Protein AF-0000000086864554 (afdb_homodimer)

Nearest PDB structures (foldseek):
  1sbx-assembly1_A  TM=9.393E-01  e=5.091E-08  Homo sapiens
  3eq5-assembly10_J  TM=8.732E-01  e=2.927E-08  Homo sapiens
  3eq5-assembly1_A  TM=9.174E-01  e=1.448E-07  Homo sapiens
  1l8r-assembly2_B  TM=8.811E-01  e=1.247E-06  Homo sapiens
  1sbx-assembly1_A  TM=9.393E-01  e=6.093E-08  Homo sapiens

pLDDT: mean 83.67, std 22.12, range [23.47, 98.19]

InterPro domains:
  IPR003380 SKI/SNO/DAC domain [PF02437] (24-113)
  IPR009061 Putative DNA-binding domain superfamily [SSF46955] (17-113)
  IPR037000 Ski-like, DNA-binding domain superfamily [G3DSA:3.10.260.20] (19-115)
  IPR052119 Elongin BC-PRC2 Interaction & Viral Restriction [PTHR23187] (35-113)

Organism: Acrocephalus arundinaceus (NCBI:txid39621)

Sequence (238 aa):
MFLTCEGTLGIAPDSSGPANFHAGYQKIRGTHLGYVQIGGTRMFALAQVLSELLQDVPRATVSQKIKSLNIQSLRCDPAQLRTLKAIRSVPTRAVKCSLISKADLEALCTSCQSLSPRPMFLTCEGTLGIAPDSSGPANFHAGYQKIRGTHLGYVQIGGTRMFALAQVLSELLQDVPRATVSQKIKSLNIQSLRCDPAQLRTLKAIRSVPTRAVKCSLISKADLEALCTSCQSLSPRP

Structure (mmCIF, N/CA/C/O backbone):
data_AF-0000000086864554-model_v1
#
loop_
_entity.id
_entity.type
_entity.pdbx_description
1 polymer 'SKDA1 protein'
#
loop_
_atom_site.group_PDB
_atom_site.id
_atom_site.type_symbol
_atom_site.label_atom_id
_atom_site.label_alt_id
_atom_site.label_comp_id
_atom_site.label_asym_id
_atom_site.label_entity_id
_atom_site.label_seq_id
_atom_site.pdbx_PDB_ins_code
_atom_site.Cartn_x
_atom_site.Cartn_y
_atom_site.Cartn_z
_atom_site.occupancy
_atom_site.B_iso_or_equiv
_atom_site.auth_seq_id
_atom_site.auth_comp_id
_atom_site.auth_asym_id
_atom_site.auth_atom_id
_atom_site.pdbx_PDB_model_num
ATOM 1 N N . MET A 1 1 ? 10.078 17.547 19.188 1 24.02 1 MET A N 1
ATOM 2 C CA . MET A 1 1 ? 9.094 18.125 18.266 1 24.02 1 MET A CA 1
ATOM 3 C C . MET A 1 1 ? 9.461 17.828 16.812 1 24.02 1 MET A C 1
ATOM 5 O O . MET A 1 1 ? 10.539 18.203 16.359 1 24.02 1 MET A O 1
ATOM 9 N N . PHE A 1 2 ? 9.062 16.766 16.219 1 32.44 2 PHE A N 1
ATOM 10 C CA . PHE A 1 2 ? 9.516 16.078 15.016 1 32.44 2 PHE A CA 1
ATOM 11 C C . PHE A 1 2 ? 8.953 16.75 13.773 1 32.44 2 PHE A C 1
ATOM 13 O O . PHE A 1 2 ? 8.023 16.25 13.148 1 32.44 2 PHE A O 1
ATOM 20 N N . LEU A 1 3 ? 8.812 18.312 13.633 1 33.72 3 LEU A N 1
ATOM 21 C CA . LEU A 1 3 ? 8.219 18.797 12.391 1 33.72 3 LEU A CA 1
ATOM 22 C C . LEU A 1 3 ? 9.172 18.594 11.219 1 33.72 3 LEU A C 1
ATOM 24 O O . LEU A 1 3 ? 10.117 19.359 11.023 1 33.72 3 LEU A O 1
ATOM 28 N N . THR A 1 4 ? 9.734 17.516 10.891 1 29.62 4 THR A N 1
ATOM 29 C CA . THR A 1 4 ? 10.633 17.281 9.773 1 29.62 4 THR A CA 1
ATOM 30 C C . THR A 1 4 ? 9.938 17.547 8.445 1 29.62 4 THR A C 1
ATOM 32 O O . THR A 1 4 ? 8.758 17.25 8.281 1 29.62 4 THR A O 1
ATOM 35 N N . CYS A 1 5 ? 10.461 18.641 7.156 1 34.25 5 CYS A N 1
ATOM 36 C CA . CYS A 1 5 ? 10.852 19.609 6.141 1 34.25 5 CYS A CA 1
ATOM 37 C C . CYS A 1 5 ? 10.43 19.141 4.754 1 34.25 5 CYS A C 1
ATOM 39 O O . CYS A 1 5 ? 10.031 18 4.57 1 34.25 5 CYS A O 1
ATOM 41 N N . GLU A 1 6 ? 11.469 19.312 3.566 1 32.72 6 GLU A N 1
ATOM 42 C CA . GLU A 1 6 ? 11.594 20 2.289 1 32.72 6 GLU A CA 1
ATOM 43 C C . GLU A 1 6 ? 10.945 19.203 1.163 1 32.72 6 GLU A C 1
ATOM 45 O O . GLU A 1 6 ? 10.945 19.641 0.008 1 32.72 6 GLU A O 1
ATOM 50 N N . GLY A 1 7 ? 11.008 17.859 1.111 1 33.88 7 GLY A N 1
ATOM 51 C CA . GLY A 1 7 ? 11.055 17.453 -0.284 1 33.88 7 GLY A CA 1
ATOM 52 C C . GLY A 1 7 ? 9.703 17.531 -0.976 1 33.88 7 GLY A C 1
ATOM 53 O O . GLY A 1 7 ? 8.664 17.359 -0.341 1 33.88 7 GLY A O 1
ATOM 54 N N . THR A 1 8 ? 9.602 18.422 -1.997 1 34.91 8 THR A N 1
ATOM 55 C CA . THR A 1 8 ? 8.531 18.609 -2.98 1 34.91 8 THR A CA 1
ATOM 56 C C . THR A 1 8 ? 7.914 17.266 -3.352 1 34.91 8 THR A C 1
ATOM 58 O O . THR A 1 8 ? 8.617 16.344 -3.785 1 34.91 8 THR A O 1
ATOM 61 N N . LEU A 1 9 ? 7.02 16.844 -2.648 1 39.84 9 LEU A N 1
ATOM 62 C CA . LEU A 1 9 ? 6.285 15.656 -3.068 1 39.84 9 LEU A CA 1
ATOM 63 C C . LEU A 1 9 ? 5.809 15.789 -4.512 1 39.84 9 LEU A C 1
ATOM 65 O O . LEU A 1 9 ? 5 16.672 -4.82 1 39.84 9 LEU A O 1
ATOM 69 N N . GLY A 1 10 ? 6.77 15.547 -5.527 1 34.31 10 GLY A N 1
ATOM 70 C CA . GLY A 1 10 ? 6.441 15.586 -6.941 1 34.31 10 GLY A CA 1
ATOM 71 C C . GLY A 1 10 ? 5.043 15.086 -7.246 1 34.31 10 GLY A C 1
ATOM 72 O O . GLY A 1 10 ? 4.402 14.469 -6.391 1 34.31 10 GLY A O 1
ATOM 73 N N . ILE A 1 11 ? 4.75 15.195 -8.578 1 33.28 11 ILE A N 1
ATOM 74 C CA . ILE A 1 11 ? 3.604 15.07 -9.477 1 33.28 11 ILE A CA 1
ATOM 75 C C . ILE A 1 11 ? 2.895 13.742 -9.219 1 33.28 11 ILE A C 1
ATOM 77 O O . ILE A 1 11 ? 3.543 12.703 -9.062 1 33.28 11 ILE A O 1
ATOM 81 N N . ALA A 1 12 ? 1.652 13.828 -8.859 1 37.53 12 ALA A N 1
ATOM 82 C CA . ALA A 1 12 ? 0.572 12.859 -8.703 1 37.53 12 ALA A CA 1
ATOM 83 C C . ALA A 1 12 ? 0.666 11.758 -9.758 1 37.53 12 ALA A C 1
ATOM 85 O O . ALA A 1 12 ? 0.905 12.031 -10.93 1 37.53 12 ALA A O 1
ATOM 86 N N . PRO A 1 13 ? 0.922 10.531 -9.375 1 34.72 13 PRO A N 1
ATOM 87 C CA . PRO A 1 13 ? 0.997 9.445 -10.359 1 34.72 13 PRO A CA 1
ATOM 88 C C . PRO A 1 13 ? -0.169 9.461 -11.344 1 34.72 13 PRO A C 1
ATOM 90 O O . PRO A 1 13 ? -1.229 10.016 -11.039 1 34.72 13 PRO A O 1
ATOM 93 N N . ASP A 1 14 ? -0.061 8.953 -12.469 1 34.06 14 ASP A N 1
ATOM 94 C CA . ASP A 1 14 ? -0.775 8.797 -13.727 1 34.06 14 ASP A CA 1
ATOM 95 C C . ASP A 1 14 ? -2.182 8.25 -13.5 1 34.06 14 ASP A C 1
ATOM 97 O O . ASP A 1 14 ? -2.561 7.949 -12.367 1 34.06 14 ASP A O 1
ATOM 101 N N . SER A 1 15 ? -2.68 7.281 -14.195 1 40.69 15 SER A N 1
ATOM 102 C CA . SER A 1 15 ? -3.965 6.984 -14.82 1 40.69 15 SER A CA 1
ATOM 103 C C . SER A 1 15 ? -5.016 6.633 -13.773 1 40.69 15 SER A C 1
ATOM 105 O O . SER A 1 15 ? -6.18 7.027 -13.898 1 40.69 15 SER A O 1
ATOM 107 N N . SER A 1 16 ? -5.16 5.578 -13.078 1 47.84 16 SER A N 1
ATOM 108 C CA . SER A 1 16 ? -6.34 5.441 -12.227 1 47.84 16 SER A CA 1
ATOM 109 C C . SER A 1 16 ? -6.176 6.223 -10.93 1 47.84 16 SER A C 1
ATOM 111 O O . SER A 1 16 ? -5.23 5.988 -10.172 1 47.84 16 SER A O 1
ATOM 113 N N . GLY A 1 17 ? -6 7.352 -11.07 1 55.09 17 GLY A N 1
ATOM 114 C CA . GLY A 1 17 ? -5.797 8.445 -10.133 1 55.09 17 GLY A CA 1
ATOM 115 C C . GLY A 1 17 ? -5.609 7.98 -8.703 1 55.09 17 GLY A C 1
ATOM 116 O O . GLY A 1 17 ? -5.961 6.848 -8.359 1 55.09 17 GLY A O 1
ATOM 117 N N . PRO A 1 18 ? -4.746 8.594 -7.949 1 63.47 18 PRO A N 1
ATOM 118 C CA . PRO A 1 18 ? -4.418 8.312 -6.551 1 63.47 18 PRO A CA 1
ATOM 119 C C . PRO A 1 18 ? -5.645 7.949 -5.719 1 63.47 18 PRO A C 1
ATOM 121 O O . PRO A 1 18 ? -5.539 7.184 -4.758 1 63.47 18 PRO A O 1
ATOM 124 N N . ALA A 1 19 ? -6.762 8.266 -6.285 1 65.81 19 ALA A N 1
ATOM 125 C CA . ALA A 1 19 ? -7.965 8.18 -5.461 1 65.81 19 ALA A CA 1
ATOM 126 C C . ALA A 1 19 ? -8.383 6.727 -5.25 1 65.81 19 ALA A C 1
ATOM 128 O O . ALA A 1 19 ? -9.016 6.395 -4.242 1 65.81 19 ALA A O 1
ATOM 129 N N . ASN A 1 20 ? -8.008 5.965 -6.125 1 72.19 20 ASN A N 1
ATOM 130 C CA . ASN A 1 20 ? -8.539 4.609 -6.031 1 72.19 20 ASN A CA 1
ATOM 131 C C . ASN A 1 20 ? -7.441 3.6 -5.707 1 72.19 20 ASN A C 1
ATOM 133 O O . ASN A 1 20 ? -7.676 2.391 -5.742 1 72.19 20 ASN A O 1
ATOM 137 N N . PHE A 1 21 ? -6.457 4.094 -5.312 1 81.94 21 PHE A N 1
ATOM 138 C CA . PHE A 1 21 ? -5.363 3.164 -5.043 1 81.94 21 PHE A CA 1
ATOM 139 C C . PHE A 1 21 ? -5.484 2.582 -3.639 1 81.94 21 PHE A C 1
ATOM 141 O O . PHE A 1 21 ? -5.648 3.32 -2.666 1 81.94 21 PHE A O 1
ATOM 148 N N . HIS A 1 22 ? -5.484 1.259 -3.598 1 91.62 22 HIS A N 1
ATOM 149 C CA . HIS A 1 22 ? -5.48 0.499 -2.354 1 91.62 22 HIS A CA 1
ATOM 150 C C . HIS A 1 22 ? -4.543 -0.701 -2.441 1 91.62 22 HIS A C 1
ATOM 152 O O . HIS A 1 22 ? -4.449 -1.345 -3.488 1 91.62 22 HIS A O 1
ATOM 158 N N . ALA A 1 23 ? -3.82 -0.91 -1.355 1 94.31 23 ALA A N 1
ATOM 159 C CA . ALA A 1 23 ? -2.934 -2.066 -1.258 1 94.31 23 ALA A CA 1
ATOM 160 C C . ALA A 1 23 ? -2.969 -2.668 0.145 1 94.31 23 ALA A C 1
ATOM 162 O O . ALA A 1 23 ? -3.352 -1.995 1.105 1 94.31 23 ALA A O 1
ATOM 163 N N . GLY A 1 24 ? -2.637 -3.943 0.214 1 93 24 GLY A N 1
ATOM 164 C CA . GLY A 1 24 ? -2.631 -4.637 1.493 1 93 24 GLY A CA 1
ATOM 165 C C . GLY A 1 24 ? -2.338 -6.117 1.367 1 93 24 GLY A C 1
ATOM 166 O O . GLY A 1 24 ? -1.617 -6.539 0.46 1 93 24 GLY A O 1
ATOM 167 N N . TYR A 1 25 ? -2.768 -6.852 2.424 1 93.81 25 TYR A N 1
ATOM 168 C CA . TYR A 1 25 ? -2.637 -8.305 2.434 1 93.81 25 TYR A CA 1
ATOM 169 C C . TYR A 1 25 ? -4.004 -8.977 2.504 1 93.81 25 TYR A C 1
ATOM 171 O O . TYR A 1 25 ? -4.953 -8.406 3.053 1 93.81 25 TYR A O 1
ATOM 179 N N . GLN A 1 26 ? -3.994 -10.039 1.858 1 94 26 GLN A N 1
ATOM 180 C CA . GLN A 1 26 ? -5.148 -10.922 1.983 1 94 26 GLN A CA 1
ATOM 181 C C . GLN A 1 26 ? -4.715 -12.359 2.246 1 94 26 GLN A C 1
ATOM 183 O O . GLN A 1 26 ? -3.787 -12.859 1.606 1 94 26 GLN A O 1
ATOM 188 N N . LYS A 1 27 ? -5.359 -12.945 3.225 1 94.06 27 LYS A N 1
ATOM 189 C CA . LYS A 1 27 ? -5.062 -14.352 3.506 1 94.06 27 LYS A CA 1
ATOM 190 C C . LYS A 1 27 ? -5.723 -15.266 2.482 1 94.06 27 LYS A C 1
ATOM 192 O O . LYS A 1 27 ? -6.945 -15.273 2.342 1 94.06 27 LYS A O 1
ATOM 197 N N . ILE A 1 28 ? -4.918 -15.969 1.75 1 95 28 ILE A N 1
ATOM 198 C CA . ILE A 1 28 ? -5.375 -16.938 0.768 1 95 28 ILE A CA 1
ATOM 199 C C . ILE A 1 28 ? -4.723 -18.297 1.046 1 95 28 ILE A C 1
ATOM 201 O O . ILE A 1 28 ? -3.496 -18.422 1.049 1 95 28 ILE A O 1
ATOM 205 N N . ARG A 1 29 ? -5.543 -19.297 1.384 1 94 29 ARG A N 1
ATOM 206 C CA . ARG A 1 29 ? -5.047 -20.641 1.675 1 94 29 ARG A CA 1
ATOM 207 C C . ARG A 1 29 ? -4.016 -20.609 2.799 1 94 29 ARG A C 1
ATOM 209 O O . ARG A 1 29 ? -2.943 -21.203 2.682 1 94 29 ARG A O 1
ATOM 216 N N . GLY A 1 30 ? -4.34 -19.797 3.697 1 92.38 30 GLY A N 1
ATOM 217 C CA . GLY A 1 30 ? -3.543 -19.75 4.91 1 92.38 30 GLY A CA 1
ATOM 218 C C . GLY A 1 30 ? -2.303 -18.875 4.777 1 92.38 30 GLY A C 1
ATOM 219 O O . GLY A 1 30 ? -1.547 -18.719 5.734 1 92.38 30 GLY A O 1
ATOM 220 N N . THR A 1 31 ? -2.078 -18.281 3.602 1 94.12 31 THR A N 1
ATOM 221 C CA . THR A 1 31 ? -0.897 -17.469 3.338 1 94.12 31 THR A CA 1
ATOM 222 C C . THR A 1 31 ? -1.286 -16 3.111 1 94.12 31 THR A C 1
ATOM 224 O O . THR A 1 31 ? -2.258 -15.719 2.408 1 94.12 31 THR A O 1
ATOM 227 N N . HIS A 1 32 ? -0.557 -15.078 3.75 1 93.94 32 HIS A N 1
ATOM 228 C CA . HIS A 1 32 ? -0.768 -13.664 3.482 1 93.94 32 HIS A CA 1
ATOM 229 C C . HIS A 1 32 ? -0.089 -13.242 2.186 1 93.94 32 HIS A C 1
ATOM 231 O O . HIS A 1 32 ? 1.142 -13.234 2.096 1 93.94 32 HIS A O 1
ATOM 237 N N . LEU A 1 33 ? -0.931 -12.883 1.274 1 96.69 33 LEU A N 1
ATOM 238 C CA . LEU A 1 33 ? -0.434 -12.406 -0.012 1 96.69 33 LEU A CA 1
ATOM 239 C C . LEU A 1 33 ? -0.682 -10.906 -0.168 1 96.69 33 LEU A C 1
ATOM 241 O O . LEU A 1 33 ? -1.75 -10.406 0.196 1 96.69 33 LEU A O 1
ATOM 245 N N . GLY A 1 34 ? 0.333 -10.25 -0.623 1 95.88 34 GLY A N 1
ATOM 246 C CA . GLY A 1 34 ? 0.14 -8.844 -0.939 1 95.88 34 GLY A CA 1
ATOM 247 C C . GLY A 1 34 ? -0.675 -8.617 -2.199 1 95.88 34 GLY A C 1
ATOM 248 O O . GLY A 1 34 ? -0.6 -9.414 -3.141 1 95.88 34 GLY A O 1
ATOM 249 N N . TYR A 1 35 ? -1.458 -7.5 -2.15 1 96.31 35 TYR A N 1
ATOM 250 C CA . TYR A 1 35 ? -2.25 -7.172 -3.332 1 96.31 35 TYR A CA 1
ATOM 251 C C . TYR A 1 35 ? -2.227 -5.672 -3.605 1 96.31 35 TYR A C 1
ATOM 253 O O . TYR A 1 35 ? -1.904 -4.879 -2.721 1 96.31 35 TYR A O 1
ATOM 261 N N . VAL A 1 36 ? -2.488 -5.34 -4.844 1 95.19 36 VAL A N 1
ATOM 262 C CA . VAL A 1 36 ? -2.879 -3.992 -5.242 1 95.19 36 VAL A CA 1
ATOM 263 C C . VAL A 1 36 ? -4.258 -4.023 -5.895 1 95.19 36 VAL A C 1
ATOM 265 O O . VAL A 1 36 ? -4.598 -4.977 -6.602 1 95.19 36 VAL A O 1
ATOM 268 N N . GLN A 1 37 ? -4.969 -2.973 -5.582 1 93.94 37 GLN A N 1
ATOM 269 C CA . GLN A 1 37 ? -6.289 -2.889 -6.195 1 93.94 37 GLN A CA 1
ATOM 270 C C . GLN A 1 37 ? -6.238 -2.111 -7.508 1 93.94 37 GLN A C 1
ATOM 272 O O . GLN A 1 37 ? -5.723 -0.992 -7.551 1 93.94 37 GLN A O 1
ATOM 277 N N . ILE A 1 38 ? -6.742 -2.707 -8.539 1 90.56 38 ILE A N 1
ATOM 278 C CA . ILE A 1 38 ? -6.816 -2.094 -9.859 1 90.56 38 ILE A CA 1
ATOM 279 C C . ILE A 1 38 ? -8.258 -2.119 -10.359 1 90.56 38 ILE A C 1
ATOM 281 O O . ILE A 1 38 ? -8.82 -3.191 -10.594 1 90.56 38 ILE A O 1
ATOM 285 N N . GLY A 1 39 ? -8.797 -0.984 -10.5 1 87.88 39 GLY A N 1
ATOM 286 C CA . GLY A 1 39 ? -10.18 -0.942 -10.961 1 87.88 39 GLY A CA 1
ATOM 287 C C . GLY A 1 39 ? -11.133 -1.689 -10.047 1 87.88 39 GLY A C 1
ATOM 288 O O . GLY A 1 39 ? -12 -2.426 -10.523 1 87.88 39 GLY A O 1
ATOM 289 N N . GLY A 1 40 ? -10.836 -1.656 -8.727 1 88.62 40 GLY A N 1
ATOM 290 C CA . GLY A 1 40 ? -11.711 -2.295 -7.766 1 88.62 40 GLY A CA 1
ATOM 291 C C . GLY A 1 40 ? -11.406 -3.768 -7.559 1 88.62 40 GLY A C 1
ATOM 292 O O . GLY A 1 40 ? -12.039 -4.43 -6.734 1 88.62 40 GLY A O 1
ATOM 293 N N . THR A 1 41 ? -10.508 -4.266 -8.352 1 93.31 41 THR A N 1
ATOM 294 C CA . THR A 1 41 ? -10.125 -5.672 -8.234 1 93.31 41 THR A CA 1
ATOM 295 C C . THR A 1 41 ? -8.766 -5.812 -7.551 1 93.31 41 THR A C 1
ATOM 297 O O . THR A 1 41 ? -7.816 -5.113 -7.902 1 93.31 41 THR A O 1
ATOM 300 N N . ARG A 1 42 ? -8.758 -6.719 -6.551 1 95.31 42 ARG A N 1
ATOM 301 C CA . ARG A 1 42 ? -7.48 -7.031 -5.914 1 95.31 42 ARG A CA 1
ATOM 302 C C . ARG A 1 42 ? -6.648 -7.961 -6.789 1 95.31 42 ARG A C 1
ATOM 304 O O . ARG A 1 42 ? -7.117 -9.031 -7.191 1 95.31 42 ARG A O 1
ATOM 311 N N . MET A 1 43 ? -5.469 -7.508 -7.102 1 97.5 43 MET A N 1
ATOM 312 C CA . MET A 1 43 ? -4.539 -8.258 -7.938 1 97.5 43 MET A CA 1
ATOM 313 C C . MET A 1 43 ? -3.312 -8.688 -7.137 1 97.5 43 MET A C 1
ATOM 315 O O . MET A 1 43 ? -2.805 -7.918 -6.316 1 97.5 43 MET A O 1
ATOM 319 N N . PHE A 1 44 ? -2.824 -9.922 -7.383 1 97.81 44 PHE A N 1
ATOM 320 C CA . PHE A 1 44 ? -1.768 -10.547 -6.598 1 97.81 44 PHE A CA 1
ATOM 321 C C . PHE A 1 44 ? -0.539 -10.812 -7.457 1 97.81 44 PHE A C 1
ATOM 323 O O . PHE A 1 44 ? -0.662 -11.195 -8.625 1 97.81 44 PHE A O 1
ATOM 330 N N . ALA A 1 45 ? 0.562 -10.672 -6.84 1 98 45 ALA A N 1
ATOM 331 C CA . ALA A 1 45 ? 1.811 -10.906 -7.559 1 98 45 ALA A CA 1
ATOM 332 C C . ALA A 1 45 ? 2.029 -12.398 -7.809 1 98 45 ALA A C 1
ATOM 334 O O . ALA A 1 45 ? 2.113 -13.188 -6.863 1 98 45 ALA A O 1
ATOM 335 N N . LEU A 1 46 ? 2.238 -12.664 -9.031 1 97.19 46 LEU A N 1
ATOM 336 C CA . LEU A 1 46 ? 2.469 -14.055 -9.391 1 97.19 46 LEU A CA 1
ATOM 337 C C . LEU A 1 46 ? 3.729 -14.594 -8.719 1 97.19 46 LEU A C 1
ATOM 339 O O . LEU A 1 46 ? 3.77 -15.75 -8.297 1 97.19 46 LEU A O 1
ATOM 343 N N . ALA A 1 47 ? 4.707 -13.805 -8.625 1 96.25 47 ALA A N 1
ATOM 344 C CA . ALA A 1 47 ? 5.965 -14.211 -8.008 1 96.25 47 ALA A CA 1
ATOM 345 C C . ALA A 1 47 ? 5.734 -14.727 -6.59 1 96.25 47 ALA A C 1
ATOM 347 O O . ALA A 1 47 ? 6.297 -15.75 -6.195 1 96.25 47 ALA A O 1
ATOM 348 N N . GLN A 1 48 ? 4.957 -14.023 -5.84 1 97.19 48 GLN A N 1
ATOM 349 C CA . GLN A 1 48 ? 4.676 -14.453 -4.477 1 97.19 48 GLN A CA 1
ATOM 350 C C . GLN A 1 48 ? 3.857 -15.742 -4.461 1 97.19 48 GLN A C 1
ATOM 352 O O . GLN A 1 48 ? 4.098 -16.625 -3.641 1 97.19 48 GLN A O 1
ATOM 357 N N . VAL A 1 49 ? 2.957 -15.836 -5.352 1 97.25 49 VAL A N 1
ATOM 358 C CA . VAL A 1 49 ? 2.125 -17.031 -5.457 1 97.25 49 VAL A CA 1
ATOM 359 C C . VAL A 1 49 ? 3.004 -18.25 -5.711 1 97.25 49 VAL A C 1
ATOM 361 O O . VAL A 1 49 ? 2.846 -19.281 -5.055 1 97.25 49 VAL A O 1
ATOM 364 N N . LEU A 1 50 ? 3.875 -18.141 -6.566 1 95.62 50 LEU A N 1
ATOM 365 C CA . LEU A 1 50 ? 4.766 -19.234 -6.926 1 95.62 50 LEU A CA 1
ATOM 366 C C . LEU A 1 50 ? 5.629 -19.641 -5.738 1 95.62 50 LEU A C 1
ATOM 368 O O . LEU A 1 50 ? 5.754 -20.828 -5.438 1 95.62 50 LEU A O 1
ATOM 372 N N . SER A 1 51 ? 6.074 -18.688 -5.016 1 95.5 51 SER A N 1
ATOM 373 C CA . SER A 1 51 ? 7.043 -18.969 -3.961 1 95.5 51 SER A CA 1
ATOM 374 C C . SER A 1 51 ? 6.352 -19.422 -2.682 1 95.5 51 SER A C 1
ATOM 376 O O . SER A 1 51 ? 6.93 -20.188 -1.897 1 95.5 51 SER A O 1
ATOM 378 N N . GLU A 1 52 ? 5.102 -19.016 -2.51 1 95.31 52 GLU A N 1
ATOM 379 C CA . GLU A 1 52 ? 4.5 -19.281 -1.208 1 95.31 52 GLU A CA 1
ATOM 380 C C . GLU A 1 52 ? 3.422 -20.359 -1.306 1 95.31 52 GLU A C 1
ATOM 382 O O . GLU A 1 52 ? 3.18 -21.094 -0.343 1 95.31 52 GLU A O 1
ATOM 387 N N . LEU A 1 53 ? 2.838 -20.469 -2.514 1 96.31 53 LEU A N 1
ATOM 388 C CA . LEU A 1 53 ? 1.724 -21.406 -2.602 1 96.31 53 LEU A CA 1
ATOM 389 C C . LEU A 1 53 ? 2.07 -22.578 -3.518 1 96.31 53 LEU A C 1
ATOM 391 O O . LEU A 1 53 ? 1.52 -23.672 -3.367 1 96.31 53 LEU A O 1
ATOM 395 N N . LEU A 1 54 ? 3.02 -22.344 -4.41 1 96.06 54 LEU A N 1
ATOM 396 C CA . LEU A 1 54 ? 3.305 -23.359 -5.414 1 96.06 54 LEU A CA 1
ATOM 397 C C . LEU A 1 54 ? 4.793 -23.703 -5.438 1 96.06 54 LEU A C 1
ATOM 399 O O . LEU A 1 54 ? 5.359 -23.953 -6.504 1 96.06 54 LEU A O 1
ATOM 403 N N . GLN A 1 55 ? 5.371 -23.656 -4.277 1 93.56 55 GLN A N 1
ATOM 404 C CA . GLN A 1 55 ? 6.82 -23.812 -4.172 1 93.56 55 GLN A CA 1
ATOM 405 C C . GLN A 1 55 ? 7.25 -25.219 -4.547 1 93.56 55 GLN A C 1
ATOM 407 O O . GLN A 1 55 ? 8.367 -25.438 -5.012 1 93.56 55 GLN A O 1
ATOM 412 N N . ASP A 1 56 ? 6.359 -26.109 -4.469 1 93.19 56 ASP A N 1
ATOM 413 C CA . ASP A 1 56 ? 6.699 -27.5 -4.727 1 93.19 56 ASP A CA 1
ATOM 414 C C . ASP A 1 56 ? 6.266 -27.922 -6.129 1 93.19 56 ASP A C 1
ATOM 416 O O . ASP A 1 56 ? 6.352 -29.109 -6.484 1 93.19 56 ASP A O 1
ATOM 420 N N . VAL A 1 57 ? 5.758 -27.062 -6.875 1 94.44 57 VAL A N 1
ATOM 421 C CA . VAL A 1 57 ? 5.324 -27.344 -8.242 1 94.44 57 VAL A CA 1
ATOM 422 C C . VAL A 1 57 ? 6.348 -26.797 -9.234 1 94.44 57 VAL A C 1
ATOM 424 O O . VAL A 1 57 ? 6.715 -25.625 -9.164 1 94.44 57 VAL A O 1
ATOM 427 N N . PRO A 1 58 ? 6.84 -27.641 -10.102 1 94.19 58 PRO A N 1
ATOM 428 C CA . PRO A 1 58 ? 7.777 -27.156 -11.109 1 94.19 58 PRO A CA 1
ATOM 429 C C . PRO A 1 58 ? 7.207 -26 -11.93 1 94.19 58 PRO A C 1
ATOM 431 O O . PRO A 1 58 ? 6.027 -26.016 -12.281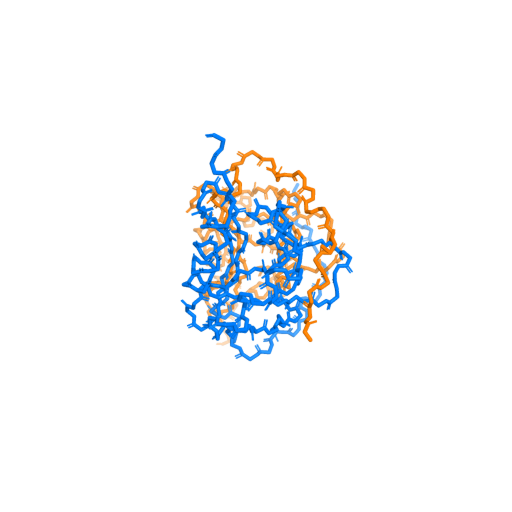 1 94.19 58 PRO A O 1
ATOM 434 N N . ARG A 1 59 ? 7.996 -25.062 -12.266 1 93.56 59 ARG A N 1
ATOM 435 C CA . ARG A 1 59 ? 7.586 -23.844 -12.984 1 93.56 59 ARG A CA 1
ATOM 436 C C . ARG A 1 59 ? 6.965 -24.203 -14.328 1 93.56 59 ARG A C 1
ATOM 438 O O . ARG A 1 59 ? 6.016 -23.547 -14.773 1 93.56 59 ARG A O 1
ATOM 445 N N . ALA A 1 60 ? 7.559 -25.203 -14.922 1 94.5 60 ALA A N 1
ATOM 446 C CA . ALA A 1 60 ? 7.027 -25.625 -16.219 1 94.5 60 ALA A CA 1
ATOM 447 C C . ALA A 1 60 ? 5.582 -26.094 -16.078 1 94.5 60 ALA A C 1
ATOM 449 O O . ALA A 1 60 ? 4.754 -25.828 -16.953 1 94.5 60 ALA A O 1
ATOM 450 N N . THR A 1 61 ? 5.363 -26.797 -15.039 1 94.81 61 THR A N 1
ATOM 451 C CA . THR A 1 61 ? 4.008 -27.266 -14.781 1 94.81 61 THR A CA 1
ATOM 452 C C . THR A 1 61 ? 3.068 -26.094 -14.523 1 94.81 61 THR A C 1
ATOM 454 O O . THR A 1 61 ? 1.945 -26.062 -15.039 1 94.81 61 THR A O 1
ATOM 457 N N . VAL A 1 62 ? 3.506 -25.109 -13.828 1 96.56 62 VAL A N 1
ATOM 458 C CA . VAL A 1 62 ? 2.707 -23.922 -13.539 1 96.56 62 VAL A CA 1
ATOM 459 C C . VAL A 1 62 ? 2.391 -23.172 -14.844 1 96.56 62 VAL A C 1
ATOM 461 O O . VAL A 1 62 ? 1.252 -22.766 -15.062 1 96.56 62 VAL A O 1
ATOM 464 N N . SER A 1 63 ? 3.371 -23.047 -15.68 1 95.56 63 SER A N 1
ATOM 465 C CA . SER A 1 63 ? 3.193 -22.359 -16.953 1 95.56 63 SER A CA 1
ATOM 466 C C . SER A 1 63 ? 2.15 -23.047 -17.812 1 95.56 63 SER A C 1
ATOM 468 O O . SER A 1 63 ? 1.331 -22.391 -18.453 1 95.56 63 SER A O 1
ATOM 470 N N . GLN A 1 64 ? 2.227 -24.312 -17.797 1 96.25 64 GLN A N 1
ATOM 471 C CA . GLN A 1 64 ? 1.259 -25.094 -18.578 1 96.25 64 GLN A CA 1
ATOM 472 C C . GLN A 1 64 ? -0.157 -24.891 -18.031 1 96.25 64 GLN A C 1
ATOM 474 O O . GLN A 1 64 ? -1.107 -24.766 -18.812 1 96.25 64 GLN A O 1
ATOM 479 N N . LYS A 1 65 ? -0.262 -24.875 -16.75 1 97 65 LYS A N 1
ATOM 480 C CA . LYS A 1 65 ? -1.573 -24.688 -16.141 1 97 65 LYS A CA 1
ATOM 481 C C . LYS A 1 65 ? -2.119 -23.297 -16.406 1 97 65 LYS A C 1
ATOM 483 O O . LYS A 1 65 ? -3.318 -23.125 -16.641 1 97 65 LYS A O 1
ATOM 488 N N . ILE A 1 66 ? -1.312 -22.266 -16.422 1 97.25 66 ILE A N 1
ATOM 489 C CA . ILE A 1 66 ? -1.719 -20.906 -16.719 1 97.25 66 ILE A CA 1
ATOM 490 C C . ILE A 1 66 ? -2.303 -20.828 -18.125 1 97.25 66 ILE A C 1
ATOM 492 O O . ILE A 1 66 ? -3.363 -20.234 -18.328 1 97.25 66 ILE A O 1
ATOM 496 N N . LYS A 1 67 ? -1.646 -21.562 -19.031 1 97.12 67 LYS A N 1
ATOM 497 C CA . LYS A 1 67 ? -2.111 -21.594 -20.406 1 97.12 67 LYS A CA 1
ATOM 498 C C . LYS A 1 67 ? -3.436 -22.344 -20.531 1 97.12 67 LYS A C 1
ATOM 500 O O . LYS A 1 67 ? -4.375 -21.844 -21.156 1 97.12 67 LYS A O 1
ATOM 505 N N . SER A 1 68 ? -3.484 -23.422 -19.906 1 96.94 68 SER A N 1
ATOM 506 C CA . SER A 1 68 ? -4.664 -24.266 -20.031 1 96.94 68 SER A CA 1
ATOM 507 C C . SER A 1 68 ? -5.887 -23.609 -19.391 1 96.94 68 SER A C 1
ATOM 509 O O . SER A 1 68 ? -7.012 -23.812 -19.859 1 96.94 68 SER A O 1
ATOM 511 N N . LEU A 1 69 ? -5.734 -22.828 -18.391 1 97.56 69 LEU A N 1
ATOM 512 C CA . LEU A 1 69 ? -6.816 -22.172 -17.672 1 97.56 69 LEU A CA 1
ATOM 513 C C . LEU A 1 69 ? -7.125 -20.812 -18.297 1 97.56 69 LEU A C 1
ATOM 515 O O . LEU A 1 69 ? -8.062 -20.125 -17.859 1 97.56 69 LEU A O 1
ATOM 519 N N . ASN A 1 70 ? -6.367 -20.438 -19.25 1 97.75 70 ASN A N 1
ATOM 520 C CA . ASN A 1 70 ? -6.523 -19.141 -19.906 1 97.75 70 ASN A CA 1
ATOM 521 C C . ASN A 1 70 ? -6.445 -18 -18.906 1 97.75 70 ASN A C 1
ATOM 523 O O . ASN A 1 70 ? -7.301 -17.109 -18.891 1 97.75 70 ASN A O 1
ATOM 527 N N . ILE A 1 71 ? -5.496 -18.109 -18.031 1 97.94 71 ILE A N 1
ATOM 528 C CA . ILE A 1 71 ? -5.277 -17.062 -17.031 1 97.94 71 ILE A CA 1
ATOM 529 C C . ILE A 1 71 ? -4.582 -15.867 -17.672 1 97.94 71 ILE A C 1
ATOM 531 O O . ILE A 1 71 ? -3.516 -16.016 -18.281 1 97.94 71 ILE A O 1
ATOM 535 N N . GLN A 1 72 ? -5.258 -14.766 -17.516 1 95.25 72 GLN A N 1
ATOM 536 C CA . GLN A 1 72 ? -4.688 -13.516 -18.016 1 95.25 72 GLN A CA 1
ATOM 537 C C . GLN A 1 72 ? -3.953 -12.766 -16.906 1 95.25 72 GLN A C 1
ATOM 539 O O . GLN A 1 72 ? -4.484 -12.602 -15.805 1 95.25 72 GLN A O 1
ATOM 544 N N . SER A 1 73 ? -2.738 -12.398 -17.172 1 96 73 SER A N 1
ATOM 545 C CA . SER A 1 73 ? -1.983 -11.602 -16.203 1 96 73 SER A CA 1
ATOM 546 C C . SER A 1 73 ? -1.859 -10.148 -16.672 1 96 73 SER A C 1
ATOM 548 O O . SER A 1 73 ? -1.998 -9.859 -17.859 1 96 73 SER A O 1
ATOM 550 N N . LEU A 1 74 ? -1.68 -9.242 -15.703 1 96.25 74 LEU A N 1
ATOM 551 C CA . LEU A 1 74 ? -1.406 -7.836 -15.969 1 96.25 74 LEU A CA 1
ATOM 552 C C . LEU A 1 74 ? -0.019 -7.449 -15.469 1 96.25 74 LEU A C 1
ATOM 554 O O . LEU A 1 74 ? 0.487 -8.039 -14.508 1 96.25 74 LEU A O 1
ATOM 558 N N . ARG A 1 75 ? 0.449 -6.504 -16.156 1 96.38 75 ARG A N 1
ATOM 559 C CA . ARG A 1 75 ? 1.732 -5.98 -15.695 1 96.38 75 ARG A CA 1
ATOM 560 C C . ARG A 1 75 ? 1.536 -4.863 -14.68 1 96.38 75 ARG A C 1
ATOM 562 O O . ARG A 1 75 ? 0.66 -4.012 -14.836 1 96.38 75 ARG A O 1
ATOM 569 N N . CYS A 1 76 ? 2.389 -4.898 -13.68 1 94.81 76 CYS A N 1
ATOM 570 C CA . CYS A 1 76 ? 2.379 -3.818 -12.695 1 94.81 76 CYS A CA 1
ATOM 571 C C . CYS A 1 76 ? 2.803 -2.5 -13.336 1 94.81 76 CYS A C 1
ATOM 573 O O . CYS A 1 76 ? 3.74 -2.467 -14.141 1 94.81 76 CYS A O 1
ATOM 575 N N . ASP A 1 77 ? 2.086 -1.462 -12.922 1 91.31 77 ASP A N 1
ATOM 576 C CA . ASP A 1 77 ? 2.711 -0.164 -13.156 1 91.31 77 ASP A CA 1
ATOM 577 C C . ASP A 1 77 ? 3.777 0.129 -12.102 1 91.31 77 ASP A C 1
ATOM 579 O O . ASP A 1 77 ? 3.938 -0.629 -11.148 1 91.31 77 ASP A O 1
ATOM 583 N N . PRO A 1 78 ? 4.602 1.154 -12.328 1 90.88 78 PRO A N 1
ATOM 584 C CA . PRO A 1 78 ? 5.73 1.424 -11.438 1 90.88 78 PRO A CA 1
ATOM 585 C C . PRO A 1 78 ? 5.301 1.626 -9.984 1 90.88 78 PRO A C 1
ATOM 587 O O . PRO A 1 78 ? 5.961 1.138 -9.07 1 90.88 78 PRO A O 1
ATOM 590 N N . ALA A 1 79 ? 4.199 2.346 -9.742 1 88.06 79 ALA A N 1
ATOM 591 C CA . ALA A 1 79 ? 3.729 2.584 -8.383 1 88.06 79 ALA A CA 1
ATOM 592 C C . ALA A 1 79 ? 3.262 1.285 -7.727 1 88.06 79 ALA A C 1
ATOM 594 O O . ALA A 1 79 ? 3.514 1.054 -6.543 1 88.06 79 ALA A O 1
ATOM 595 N N . GLN A 1 80 ? 2.607 0.544 -8.539 1 93.06 80 GLN A N 1
ATOM 596 C CA . GLN A 1 80 ? 2.158 -0.756 -8.055 1 93.06 80 GLN A CA 1
ATOM 597 C C . GLN A 1 80 ? 3.342 -1.644 -7.684 1 93.06 80 GLN A C 1
ATOM 599 O O . GLN A 1 80 ? 3.35 -2.258 -6.613 1 93.06 80 GLN A O 1
ATOM 604 N N . LEU A 1 81 ? 4.34 -1.66 -8.523 1 96 81 LEU A N 1
ATOM 605 C CA . LEU A 1 81 ? 5.539 -2.455 -8.289 1 96 81 LEU A CA 1
ATOM 606 C C . LEU A 1 81 ? 6.266 -1.983 -7.031 1 96 81 LEU A C 1
ATOM 608 O O . LEU A 1 81 ? 6.637 -2.795 -6.184 1 96 81 LEU A O 1
ATOM 612 N N . ARG A 1 82 ? 6.43 -0.75 -6.879 1 94.19 82 ARG A N 1
ATOM 613 C CA . ARG A 1 82 ? 7.098 -0.195 -5.707 1 94.19 82 ARG A CA 1
ATOM 614 C C . ARG A 1 82 ? 6.344 -0.549 -4.43 1 94.19 82 ARG A C 1
ATOM 616 O O . ARG A 1 82 ? 6.961 -0.864 -3.408 1 94.19 82 ARG A O 1
ATOM 623 N N . THR A 1 83 ? 5.031 -0.506 -4.547 1 94.19 83 THR A N 1
ATOM 624 C CA . THR A 1 83 ? 4.203 -0.788 -3.379 1 94.19 83 THR A CA 1
ATOM 625 C C . THR A 1 83 ? 4.328 -2.252 -2.967 1 94.19 83 THR A C 1
ATOM 627 O O . THR A 1 83 ? 4.496 -2.557 -1.783 1 94.19 83 THR A O 1
ATOM 630 N N . LEU A 1 84 ? 4.301 -3.076 -3.885 1 95.75 84 LEU A N 1
ATOM 631 C CA . LEU A 1 84 ? 4.398 -4.5 -3.578 1 95.75 84 LEU A CA 1
ATOM 632 C C . LEU A 1 84 ? 5.785 -4.848 -3.041 1 95.75 84 LEU A C 1
ATOM 634 O O . LEU A 1 84 ? 5.922 -5.723 -2.186 1 95.75 84 LEU A O 1
ATOM 638 N N . LYS A 1 85 ? 6.809 -4.199 -3.539 1 94.81 85 LYS A N 1
ATOM 639 C CA . LYS A 1 85 ? 8.141 -4.348 -2.965 1 94.81 85 LYS A CA 1
ATOM 640 C C . LYS A 1 85 ? 8.18 -3.854 -1.521 1 94.81 85 LYS A C 1
ATOM 642 O O . LYS A 1 85 ? 8.766 -4.504 -0.652 1 94.81 85 LYS A O 1
ATOM 647 N N . ALA A 1 86 ? 7.508 -2.771 -1.295 1 93.31 86 ALA A N 1
ATOM 648 C CA . ALA A 1 86 ? 7.504 -2.148 0.026 1 93.31 86 ALA A CA 1
ATOM 649 C C . ALA A 1 86 ? 6.887 -3.076 1.068 1 93.31 86 ALA A C 1
ATOM 651 O O . ALA A 1 86 ? 7.336 -3.113 2.217 1 93.31 86 ALA A O 1
ATOM 652 N N . ILE A 1 87 ? 5.93 -3.803 0.62 1 91.75 87 ILE A N 1
ATOM 653 C CA . ILE A 1 87 ? 5.262 -4.668 1.584 1 91.75 87 ILE A CA 1
ATOM 654 C C . ILE A 1 87 ? 5.82 -6.086 1.48 1 91.75 87 ILE A C 1
ATOM 656 O O . ILE A 1 87 ? 5.242 -7.027 2.025 1 91.75 87 ILE A O 1
ATOM 660 N N . ARG A 1 88 ? 6.828 -6.324 0.677 1 92.75 88 ARG A N 1
ATOM 661 C CA . ARG A 1 88 ? 7.652 -7.527 0.625 1 92.75 88 ARG A CA 1
ATOM 662 C C . ARG A 1 88 ? 6.895 -8.688 -0.016 1 92.75 88 ARG A C 1
ATOM 664 O O . ARG A 1 88 ? 7.105 -9.844 0.34 1 92.75 88 ARG A O 1
ATOM 671 N N . SER A 1 89 ? 6.023 -8.266 -0.863 1 94.81 89 SER A N 1
ATOM 672 C CA . SER A 1 89 ? 5.332 -9.289 -1.637 1 94.81 89 SER A CA 1
ATOM 673 C C . SER A 1 89 ? 6.09 -9.617 -2.92 1 94.81 89 SER A C 1
ATOM 675 O O . SER A 1 89 ? 5.852 -10.656 -3.539 1 94.81 89 SER A O 1
ATOM 677 N N . VAL A 1 90 ? 6.844 -8.656 -3.246 1 95.81 90 VAL A N 1
ATOM 678 C CA . VAL A 1 90 ? 7.742 -8.781 -4.387 1 95.81 90 VAL A CA 1
ATOM 679 C C . VAL A 1 90 ? 9.164 -8.422 -3.967 1 95.81 90 VAL A C 1
ATOM 681 O O . VAL A 1 90 ? 9.375 -7.477 -3.209 1 95.81 90 VAL A O 1
ATOM 684 N N . PRO A 1 91 ? 10.203 -9.234 -4.371 1 93.88 91 PRO A N 1
ATOM 685 C CA . PRO A 1 91 ? 11.578 -8.891 -4 1 93.88 91 PRO A CA 1
ATOM 686 C C . PRO A 1 91 ? 11.984 -7.492 -4.469 1 93.88 91 PRO A C 1
ATOM 688 O O . PRO A 1 91 ? 11.578 -7.059 -5.547 1 93.88 91 PRO A O 1
ATOM 691 N N . THR A 1 92 ? 12.883 -6.859 -3.674 1 91.56 92 THR A N 1
ATOM 692 C CA . THR A 1 92 ? 13.297 -5.484 -3.934 1 91.56 92 THR A CA 1
ATOM 693 C C . THR A 1 92 ? 14.047 -5.387 -5.258 1 91.56 92 THR A C 1
ATOM 695 O O . THR A 1 92 ? 14.031 -4.344 -5.91 1 91.56 92 THR A O 1
ATOM 698 N N . ARG A 1 93 ? 14.523 -6.461 -5.695 1 94.12 93 ARG A N 1
ATOM 699 C CA . ARG A 1 93 ? 15.336 -6.457 -6.902 1 94.12 93 ARG A CA 1
ATOM 700 C C . ARG A 1 93 ? 14.484 -6.664 -8.148 1 94.12 93 ARG A C 1
ATOM 702 O O . ARG A 1 93 ? 14.953 -6.48 -9.273 1 94.12 93 ARG A O 1
ATOM 709 N N . ALA A 1 94 ? 13.281 -6.965 -7.996 1 94.81 94 ALA A N 1
ATOM 710 C CA . ALA A 1 94 ? 12.414 -7.254 -9.133 1 94.81 94 ALA A CA 1
ATOM 711 C C . ALA A 1 94 ? 12.18 -6.004 -9.977 1 94.81 94 ALA A C 1
ATOM 713 O O . ALA A 1 94 ? 11.961 -4.918 -9.438 1 94.81 94 ALA A O 1
ATOM 714 N N . VAL A 1 95 ? 12.195 -6.172 -11.336 1 94.62 95 VAL A N 1
ATOM 715 C CA . VAL A 1 95 ? 12.016 -5.035 -12.234 1 94.62 95 VAL A CA 1
ATOM 716 C C . VAL A 1 95 ? 10.68 -5.148 -12.953 1 94.62 95 VAL A C 1
ATOM 718 O O . VAL A 1 95 ? 10.203 -4.18 -13.555 1 94.62 95 VAL A O 1
ATOM 721 N N . LYS A 1 96 ? 10.164 -6.234 -12.953 1 95 96 LYS A N 1
ATOM 722 C CA . LYS A 1 96 ? 8.844 -6.484 -13.531 1 95 96 LYS A CA 1
ATOM 723 C C . LYS A 1 96 ? 8.016 -7.391 -12.625 1 95 96 LYS A C 1
ATOM 725 O O . LYS A 1 96 ? 8.562 -8.133 -11.805 1 95 96 LYS A O 1
ATOM 730 N N . CYS A 1 97 ? 6.719 -7.355 -12.742 1 95.75 97 CYS A N 1
ATOM 731 C CA . CYS A 1 97 ? 5.812 -8.156 -11.93 1 95.75 97 CYS A CA 1
ATOM 732 C C . CYS A 1 97 ? 4.5 -8.406 -12.664 1 95.75 97 CYS A C 1
ATOM 734 O O . CYS A 1 97 ? 3.885 -7.477 -13.18 1 95.75 97 CYS A O 1
ATOM 736 N N . SER A 1 98 ? 4.148 -9.625 -12.734 1 97.38 98 SER A N 1
ATOM 737 C CA . SER A 1 98 ? 2.852 -10.008 -13.281 1 97.38 98 SER A CA 1
ATOM 738 C C . SER A 1 98 ? 1.824 -10.211 -12.172 1 97.38 98 SER A C 1
ATOM 740 O O . SER A 1 98 ? 2.135 -10.789 -11.125 1 97.38 98 SER A O 1
ATOM 742 N N . LEU A 1 99 ? 0.646 -9.719 -12.492 1 98 99 LEU A N 1
ATOM 743 C CA . LEU A 1 99 ? -0.442 -9.781 -11.523 1 98 99 LEU A CA 1
ATOM 744 C C . LEU A 1 99 ? -1.556 -10.703 -12.016 1 98 99 LEU A C 1
ATOM 746 O O . LEU A 1 99 ? -1.87 -10.719 -13.211 1 98 99 LEU A O 1
ATOM 750 N N . ILE A 1 100 ? -2.139 -11.359 -11.078 1 98.19 100 ILE A N 1
ATOM 751 C CA . ILE A 1 100 ? -3.297 -12.18 -11.406 1 98.19 100 ILE A CA 1
ATOM 752 C C . ILE A 1 100 ? -4.41 -11.938 -10.391 1 98.19 100 ILE A C 1
ATOM 754 O O . ILE A 1 100 ? -4.145 -11.516 -9.258 1 98.19 100 ILE A O 1
ATOM 758 N N . SER A 1 101 ? -5.66 -12.172 -10.828 1 97.88 101 SER A N 1
ATOM 759 C CA . SER A 1 101 ? -6.816 -11.977 -9.961 1 97.88 101 SER A CA 1
ATOM 760 C C . SER A 1 101 ? -6.926 -13.094 -8.93 1 97.88 101 SER A C 1
ATOM 762 O O . SER A 1 101 ? -6.301 -14.148 -9.07 1 97.88 101 SER A O 1
ATOM 764 N N . LYS A 1 102 ? -7.73 -12.836 -7.961 1 97.69 102 LYS A N 1
ATOM 765 C CA . LYS A 1 102 ? -7.969 -13.852 -6.934 1 97.69 102 LYS A CA 1
ATOM 766 C C . LYS A 1 102 ? -8.57 -15.109 -7.535 1 97.69 102 LYS A C 1
ATOM 768 O O . LYS A 1 102 ? -8.18 -16.219 -7.18 1 97.69 102 LYS A O 1
ATOM 773 N N . ALA A 1 103 ? -9.523 -14.859 -8.422 1 97.75 103 ALA A N 1
ATOM 774 C CA . ALA A 1 103 ? -10.18 -16 -9.055 1 97.75 103 ALA A CA 1
ATOM 775 C C . ALA A 1 103 ? -9.18 -16.844 -9.836 1 97.75 103 ALA A C 1
ATOM 777 O O . ALA A 1 103 ? -9.188 -18.078 -9.742 1 97.75 103 ALA A O 1
ATOM 778 N N . ASP A 1 104 ? -8.344 -16.234 -10.531 1 97.81 104 ASP A N 1
ATOM 779 C CA . ASP A 1 104 ? -7.332 -16.938 -11.32 1 97.81 104 ASP A CA 1
ATOM 780 C C . ASP A 1 104 ? -6.32 -17.641 -10.414 1 97.81 104 ASP A C 1
ATOM 782 O O . ASP A 1 104 ? -5.926 -18.766 -10.688 1 97.81 104 ASP A O 1
ATOM 786 N N . LEU A 1 105 ? -5.918 -17.047 -9.359 1 97.94 105 LEU A N 1
ATOM 787 C CA . LEU A 1 105 ? -4.996 -17.609 -8.375 1 97.94 105 LEU A CA 1
ATOM 788 C C . LEU A 1 105 ? -5.559 -18.891 -7.762 1 97.94 105 LEU A C 1
ATOM 790 O O . LEU A 1 105 ? -4.863 -19.906 -7.691 1 97.94 105 LEU A O 1
ATOM 794 N N . GLU A 1 106 ? -6.793 -18.844 -7.449 1 97.5 106 GLU A N 1
ATOM 795 C CA . GLU A 1 106 ? -7.449 -20 -6.852 1 97.5 106 GLU A CA 1
ATOM 796 C C . GLU A 1 106 ? -7.574 -21.141 -7.852 1 97.5 106 GLU A C 1
ATOM 798 O O . GLU A 1 106 ? -7.336 -22.297 -7.512 1 97.5 106 GLU A O 1
ATOM 803 N N . ALA A 1 107 ? -7.91 -20.797 -9.031 1 97.62 107 ALA A N 1
ATOM 804 C CA . ALA A 1 107 ? -7.996 -21.812 -10.078 1 97.62 107 ALA A CA 1
ATOM 805 C C . ALA A 1 107 ? -6.641 -22.453 -10.336 1 97.62 107 ALA A C 1
ATOM 807 O O . ALA A 1 107 ? -6.547 -23.672 -10.484 1 97.62 107 ALA A O 1
ATOM 808 N N . LEU A 1 108 ? -5.648 -21.688 -10.297 1 97.25 108 LEU A N 1
ATOM 809 C CA . LEU A 1 108 ? -4.289 -22.172 -10.516 1 97.25 108 LEU A CA 1
ATOM 810 C C . LEU A 1 108 ? -3.863 -23.125 -9.406 1 97.25 108 LEU A C 1
ATOM 812 O O . LEU A 1 108 ? -3.369 -24.219 -9.688 1 97.25 108 LEU A O 1
ATOM 816 N N . CYS A 1 109 ? -4.129 -22.719 -8.242 1 96.88 109 CYS A N 1
ATOM 817 C CA . CYS A 1 109 ? -3.758 -23.547 -7.098 1 96.88 109 CYS A CA 1
ATOM 818 C C . CYS A 1 109 ? -4.523 -24.859 -7.102 1 96.88 109 CYS A C 1
ATOM 820 O O . CYS A 1 109 ? -3.947 -25.922 -6.855 1 96.88 109 CYS A O 1
ATOM 822 N N . THR A 1 110 ? -5.75 -24.734 -7.387 1 96.19 110 THR A N 1
ATOM 823 C CA . THR A 1 110 ? -6.586 -25.938 -7.422 1 96.19 110 THR A CA 1
ATOM 824 C C . THR A 1 110 ? -6.113 -26.891 -8.508 1 96.19 110 THR A C 1
ATOM 826 O O . THR A 1 110 ? -6.027 -28.109 -8.273 1 96.19 110 THR A O 1
ATOM 829 N N . SER A 1 111 ? -5.773 -26.359 -9.57 1 95.69 111 SER A N 1
ATOM 830 C CA . SER A 1 111 ? -5.312 -27.172 -10.695 1 95.69 111 SER A CA 1
ATOM 831 C C . SER A 1 111 ? -3.967 -27.828 -10.391 1 95.69 111 SER A C 1
ATOM 833 O O . SER A 1 111 ? -3.691 -28.938 -10.844 1 95.69 111 SER A O 1
ATOM 835 N N . CYS A 1 112 ? -3.121 -27.219 -9.586 1 94.19 112 CYS A N 1
ATOM 836 C CA . CYS A 1 112 ? -1.793 -27.734 -9.258 1 94.19 112 CYS A CA 1
ATOM 837 C C . CYS A 1 112 ? -1.858 -28.719 -8.102 1 94.19 112 CYS A C 1
ATOM 839 O O . CYS A 1 112 ? -0.994 -29.594 -7.977 1 94.19 112 CYS A O 1
ATOM 841 N N . GLN A 1 113 ? -2.652 -28.547 -7.125 1 84.44 113 GLN A N 1
ATOM 842 C CA . GLN A 1 113 ? -2.82 -29.5 -6.023 1 84.44 113 GLN A CA 1
ATOM 843 C C . GLN A 1 113 ? -3.346 -30.844 -6.527 1 84.44 113 GLN A C 1
ATOM 845 O O . GLN A 1 113 ? -3.02 -31.891 -5.969 1 84.44 113 GLN A O 1
ATOM 850 N N . SER A 1 114 ? -4.125 -30.75 -7.387 1 66.31 114 SER A N 1
ATOM 851 C CA . SER A 1 114 ? -4.605 -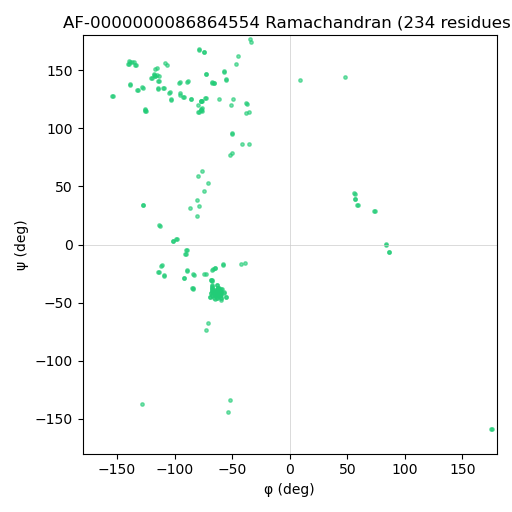32.031 -7.902 1 66.31 114 SER A CA 1
ATOM 852 C C . SER A 1 114 ? -3.453 -32.875 -8.414 1 66.31 114 SER A C 1
ATOM 854 O O . SER A 1 114 ? -3.564 -34.094 -8.477 1 66.31 114 SER A O 1
ATOM 856 N N . LEU A 1 115 ? -2.326 -32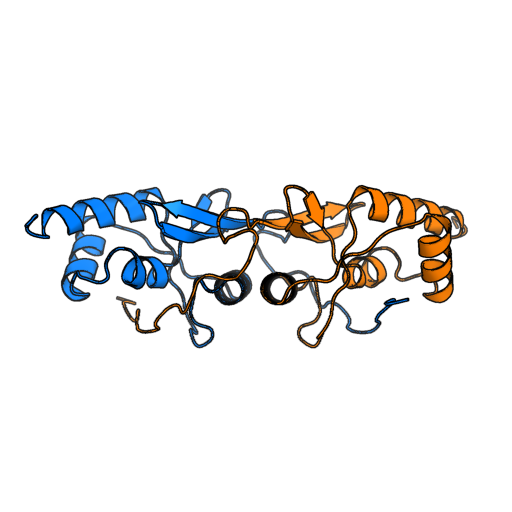.312 -8.664 1 56.31 115 LEU A N 1
ATOM 857 C CA . LEU A 1 115 ? -1.18 -33.062 -9.148 1 56.31 115 LEU A CA 1
ATOM 858 C C . LEU A 1 115 ? -0.318 -33.531 -7.98 1 56.31 115 LEU A C 1
ATOM 860 O O . LEU A 1 115 ? 0.544 -34.406 -8.148 1 56.31 115 LEU A O 1
ATOM 864 N N . SER A 1 116 ? -0.269 -32.812 -6.82 1 55.53 116 SER A N 1
ATOM 865 C CA . SER A 1 116 ? 0.628 -33.25 -5.75 1 55.53 116 SER A CA 1
ATOM 866 C C . SER A 1 116 ? 0.071 -34.438 -5 1 55.53 116 SER A C 1
ATOM 868 O O . SER A 1 116 ? -1.081 -34.438 -4.562 1 55.53 116 SER A O 1
ATOM 870 N N . PRO A 1 117 ? 0.728 -35.656 -5.027 1 50.06 117 PRO A N 1
ATOM 871 C CA . PRO A 1 117 ? 0.341 -36.875 -4.285 1 50.06 117 PRO A CA 1
ATOM 872 C C . PRO A 1 117 ? 0.105 -36.594 -2.803 1 50.06 117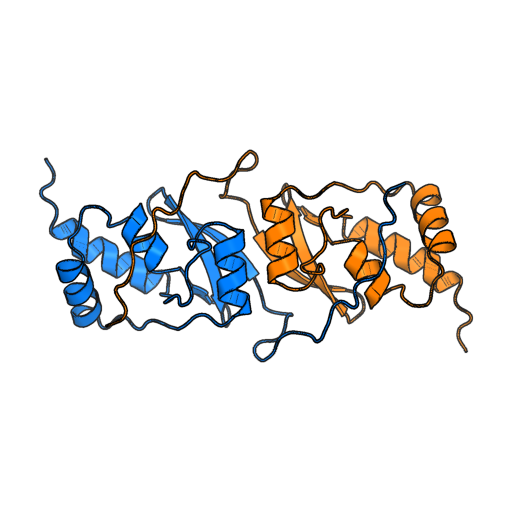 PRO A C 1
ATOM 874 O O . PRO A 1 117 ? 0.836 -35.812 -2.191 1 50.06 117 PRO A O 1
ATOM 877 N N . ARG A 1 118 ? -1.111 -36.344 -2.271 1 45.5 118 ARG A N 1
ATOM 878 C CA . ARG A 1 118 ? -1.255 -36.469 -0.825 1 45.5 118 ARG A CA 1
ATOM 879 C C . ARG A 1 118 ? -0.433 -37.656 -0.295 1 45.5 118 ARG A C 1
ATOM 881 O O . ARG A 1 118 ? -0.524 -38.75 -0.812 1 45.5 118 ARG A O 1
ATOM 888 N N . PRO A 1 119 ? 0.551 -37.219 0.709 1 41.69 119 PRO A N 1
ATOM 889 C CA . PRO A 1 119 ? 1.101 -38.469 1.275 1 41.69 119 PRO A CA 1
ATOM 890 C C . PRO A 1 119 ? 0.023 -39.375 1.859 1 41.69 119 PRO A C 1
ATOM 892 O O . PRO A 1 119 ? -1.039 -38.906 2.268 1 41.69 119 PRO A O 1
ATOM 895 N N . MET B 1 1 ? 6.543 -15.75 -22.047 1 23.47 1 MET B N 1
ATOM 896 C CA . MET B 1 1 ? 5.996 -16.422 -20.875 1 23.47 1 MET B CA 1
ATOM 897 C C . MET B 1 1 ? 6.762 -16.031 -19.609 1 23.47 1 MET B C 1
ATOM 899 O O . MET B 1 1 ? 7.988 -16.156 -19.562 1 23.47 1 MET B O 1
ATOM 903 N N . PHE B 1 2 ? 6.465 -15.047 -18.906 1 35.59 2 PHE B N 1
ATOM 904 C CA . PHE B 1 2 ? 7.238 -14.234 -17.969 1 35.59 2 PHE B CA 1
ATOM 905 C C . PHE B 1 2 ? 7.465 -14.984 -16.672 1 35.59 2 PHE B C 1
ATOM 907 O O . PHE B 1 2 ? 6.805 -14.711 -15.664 1 35.59 2 PHE B O 1
ATOM 914 N N . LEU B 1 3 ? 7.953 -16.562 -16.562 1 36.5 3 LEU B N 1
ATOM 915 C CA . LEU B 1 3 ? 7.93 -17.125 -15.219 1 36.5 3 LEU B CA 1
ATOM 916 C C . LEU B 1 3 ? 9.148 -16.672 -14.414 1 36.5 3 LEU B C 1
ATOM 918 O O . LEU B 1 3 ? 9.773 -17.469 -13.719 1 36.5 3 LEU B O 1
ATOM 922 N N . THR B 1 4 ? 9.727 -15.719 -14.422 1 34.22 4 THR B N 1
ATOM 923 C CA . THR B 1 4 ? 10.992 -15.422 -13.758 1 34.22 4 THR B CA 1
ATOM 924 C C . THR B 1 4 ? 10.781 -15.188 -12.266 1 34.22 4 THR B C 1
ATOM 926 O O . THR B 1 4 ? 10.32 -14.125 -11.859 1 34.22 4 THR B O 1
ATOM 929 N N . CYS B 1 5 ? 10.227 -16.453 -11.422 1 39.59 5 CYS B N 1
ATOM 930 C CA . CYS B 1 5 ? 9.867 -16.188 -10.031 1 39.59 5 CYS B CA 1
ATOM 931 C C . CYS B 1 5 ? 11.078 -16.312 -9.117 1 39.59 5 CYS B C 1
ATOM 933 O O . CYS B 1 5 ? 11.375 -17.406 -8.633 1 39.59 5 CYS B O 1
ATOM 935 N N . GLU B 1 6 ? 12.297 -16.062 -9.391 1 33.41 6 GLU B N 1
ATOM 936 C CA . GLU B 1 6 ? 13.289 -16.609 -8.469 1 33.41 6 GLU B CA 1
ATOM 937 C C . GLU B 1 6 ? 13.078 -16.078 -7.051 1 33.41 6 GLU B C 1
ATOM 939 O O . GLU B 1 6 ? 13.633 -16.609 -6.09 1 33.41 6 GLU B O 1
ATOM 944 N N . GLY B 1 7 ? 12.898 -14.828 -6.758 1 34.81 7 GLY B N 1
ATOM 945 C CA . GLY B 1 7 ? 13.5 -14.32 -5.535 1 34.81 7 GLY B CA 1
ATOM 946 C C . GLY B 1 7 ? 12.711 -14.672 -4.289 1 34.81 7 GLY B C 1
ATOM 947 O O . GLY B 1 7 ? 11.492 -14.82 -4.344 1 34.81 7 GLY B O 1
ATOM 948 N N . THR B 1 8 ? 13.336 -15.43 -3.287 1 34.75 8 THR B N 1
ATOM 949 C CA . THR B 1 8 ? 12.906 -15.789 -1.942 1 34.75 8 THR B CA 1
ATOM 950 C C . THR B 1 8 ? 12.234 -14.602 -1.25 1 34.75 8 THR B C 1
ATOM 952 O O . THR B 1 8 ? 12.836 -13.531 -1.126 1 34.75 8 THR B O 1
ATOM 955 N N . LEU B 1 9 ? 11.016 -14.406 -1.424 1 39.47 9 LEU B N 1
ATOM 956 C CA . LEU B 1 9 ? 10.273 -13.398 -0.672 1 39.47 9 LEU B CA 1
ATOM 957 C C . LEU B 1 9 ? 10.5 -13.562 0.827 1 39.47 9 LEU B C 1
ATOM 959 O O . LEU B 1 9 ? 10.133 -14.594 1.405 1 39.47 9 LEU B O 1
ATOM 963 N N . GLY B 1 10 ? 11.711 -13.102 1.355 1 34.25 10 GLY B N 1
ATOM 964 C CA . GLY B 1 10 ? 12.039 -13.148 2.771 1 34.25 10 GLY B CA 1
ATOM 965 C C . GLY B 1 10 ? 10.828 -12.953 3.668 1 34.25 10 GLY B C 1
ATOM 966 O O . GLY B 1 10 ? 9.773 -12.523 3.207 1 34.25 10 GLY B O 1
ATOM 967 N N . ILE B 1 11 ? 11.141 -13.125 5.055 1 32.41 11 ILE B N 1
ATOM 968 C CA . ILE B 1 11 ? 10.492 -13.219 6.359 1 32.41 11 ILE B CA 1
ATOM 969 C C . ILE B 1 11 ? 9.5 -12.078 6.527 1 32.41 11 ILE B C 1
ATOM 971 O O . ILE B 1 11 ? 9.766 -10.945 6.121 1 32.41 11 ILE B O 1
ATOM 975 N N . ALA B 1 12 ? 8.242 -12.438 6.828 1 36.47 12 ALA B N 1
ATOM 976 C CA . ALA B 1 12 ? 6.992 -11.781 7.203 1 36.47 12 ALA B CA 1
ATOM 977 C C . ALA B 1 12 ? 7.25 -10.602 8.141 1 36.47 12 ALA B C 1
ATOM 979 O O . ALA B 1 12 ? 8.039 -10.711 9.086 1 36.47 12 ALA B O 1
ATOM 980 N N . PRO B 1 13 ? 6.992 -9.398 7.684 1 34.25 13 PRO B N 1
ATOM 981 C CA . PRO B 1 13 ? 7.18 -8.258 8.578 1 34.25 13 PRO B CA 1
ATOM 982 C C . PRO B 1 13 ? 6.605 -8.492 9.969 1 34.25 13 PRO B C 1
ATOM 984 O O . PRO B 1 13 ? 5.742 -9.359 10.148 1 34.25 13 PRO B O 1
ATOM 987 N N . ASP B 1 14 ? 6.965 -7.793 10.906 1 34.25 14 ASP B N 1
ATOM 988 C CA . ASP B 1 14 ? 6.844 -7.652 12.359 1 34.25 14 ASP B CA 1
ATOM 989 C C . ASP B 1 14 ? 5.379 -7.617 12.789 1 34.25 14 ASP B C 1
ATOM 991 O O . ASP B 1 14 ? 4.48 -7.594 11.945 1 34.25 14 ASP B O 1
ATOM 995 N N . SER B 1 15 ? 4.926 -6.867 13.781 1 40.09 15 SER B N 1
ATOM 996 C CA . SER B 1 15 ? 3.982 -6.961 14.891 1 40.09 15 SER B CA 1
ATOM 997 C C . SER B 1 15 ? 2.541 -6.965 14.398 1 40.09 15 SER B C 1
ATOM 999 O O . SER B 1 15 ? 1.694 -7.68 14.938 1 40.09 15 SER B O 1
ATOM 1001 N N . SER B 1 16 ? 1.891 -6.074 13.852 1 46.59 16 SER B N 1
ATOM 1002 C CA . SER B 1 16 ? 0.45 -6.258 13.703 1 46.59 16 SER B CA 1
ATOM 1003 C C . SER B 1 16 ? 0.125 -7.148 12.508 1 46.59 16 SER B C 1
ATOM 1005 O O . SER B 1 16 ? -1.044 -7.434 12.242 1 46.59 16 SER B O 1
ATOM 1007 N N . GLY B 1 17 ? 0.99 -7.863 12.211 1 55.09 17 GLY B N 1
ATOM 1008 C CA . GLY B 1 17 ? 1.037 -8.93 11.219 1 55.09 17 GLY B CA 1
ATOM 1009 C C . GLY B 1 17 ? 0.491 -8.508 9.867 1 55.09 17 GLY B C 1
ATOM 1010 O O . GLY B 1 17 ? -0.207 -7.5 9.758 1 55.09 17 GLY B O 1
ATOM 1011 N N . PRO B 1 18 ? 1.022 -8.953 8.789 1 63.12 18 PRO B N 1
ATOM 1012 C CA . PRO B 1 18 ? 0.676 -8.672 7.395 1 63.12 18 PRO B CA 1
ATOM 1013 C C . PRO B 1 18 ? -0.832 -8.656 7.152 1 63.12 18 PRO B C 1
ATOM 1015 O O . PRO B 1 18 ? -1.312 -7.941 6.27 1 63.12 18 PRO B O 1
ATOM 1018 N N . ALA B 1 19 ? -1.509 -9.219 8.094 1 65.44 19 ALA B N 1
ATOM 1019 C CA . ALA B 1 19 ? -2.922 -9.469 7.832 1 65.44 19 ALA B CA 1
ATOM 1020 C C . ALA B 1 19 ? -3.73 -8.18 7.863 1 65.44 19 ALA B C 1
ATOM 1022 O O . ALA B 1 19 ? -4.77 -8.07 7.211 1 65.44 19 ALA B O 1
ATOM 1023 N N . ASN B 1 20 ? -3.232 -7.309 8.547 1 71.69 20 ASN B N 1
ATOM 1024 C CA . ASN B 1 20 ? -4.074 -6.129 8.727 1 71.69 20 ASN B CA 1
ATOM 1025 C C . ASN B 1 20 ? -3.477 -4.902 8.047 1 71.69 20 ASN B C 1
ATOM 1027 O O . ASN B 1 20 ? -3.955 -3.785 8.242 1 71.69 20 ASN B O 1
ATOM 1031 N N . PHE B 1 21 ? -2.639 -5.172 7.258 1 81.94 21 PHE B N 1
ATOM 1032 C CA . PHE B 1 21 ? -2.002 -4.02 6.625 1 81.94 21 PHE B CA 1
ATOM 1033 C C . PHE B 1 21 ? -2.803 -3.559 5.414 1 81.94 21 PHE B C 1
ATOM 1035 O O . PHE B 1 21 ? -3.152 -4.367 4.551 1 81.94 21 PHE B O 1
ATOM 1042 N N . HIS B 1 22 ? -3.141 -2.281 5.449 1 91.62 22 HIS B N 1
ATOM 1043 C CA . HIS B 1 22 ? -3.814 -1.606 4.348 1 91.62 22 HIS B CA 1
ATOM 1044 C C . HIS B 1 22 ? -3.236 -0.215 4.117 1 91.62 22 HIS B C 1
ATOM 1046 O O . HIS B 1 22 ? -2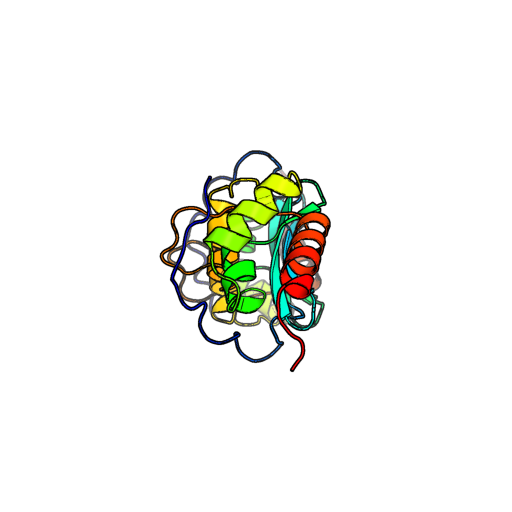.898 0.487 5.07 1 91.62 22 HIS B O 1
ATOM 1052 N N . ALA B 1 23 ? -3.057 0.098 2.832 1 94.25 23 ALA B N 1
ATOM 1053 C CA . ALA B 1 23 ? -2.586 1.427 2.451 1 94.25 23 ALA B CA 1
ATOM 1054 C C . ALA B 1 23 ? -3.314 1.932 1.21 1 94.25 23 ALA B C 1
ATOM 1056 O O . ALA B 1 23 ? -3.879 1.142 0.449 1 94.25 23 ALA B O 1
ATOM 1057 N N . GLY B 1 24 ? -3.357 3.244 1.088 1 93.06 24 GLY B N 1
ATOM 1058 C CA . GLY B 1 24 ? -4.023 3.854 -0.051 1 93.06 24 GLY B CA 1
ATOM 1059 C C . GLY B 1 24 ? -4.074 5.367 0.027 1 93.06 24 GLY B C 1
ATOM 1060 O O . GLY B 1 24 ? -3.182 5.996 0.6 1 93.06 24 GLY B O 1
ATOM 1061 N N . TYR B 1 25 ? -5.047 5.914 -0.733 1 93.88 25 TYR B N 1
ATOM 1062 C CA . TYR B 1 25 ? -5.281 7.355 -0.718 1 93.88 25 TYR B CA 1
ATOM 1063 C C . TYR B 1 25 ? -6.68 7.676 -0.208 1 93.88 25 TYR B C 1
ATOM 1065 O O . TYR B 1 25 ? -7.605 6.875 -0.374 1 93.88 25 TYR B O 1
ATOM 1073 N N . GLN B 1 26 ? -6.68 8.742 0.427 1 94.12 26 GLN B N 1
ATOM 1074 C CA . GLN B 1 26 ? -7.965 9.312 0.812 1 94.12 26 GLN B CA 1
ATOM 1075 C C . GLN B 1 26 ? -8.023 10.805 0.471 1 94.12 26 GLN B C 1
ATOM 1077 O O . GLN B 1 26 ? -7.07 11.539 0.712 1 94.12 26 GLN B O 1
ATOM 1082 N N . LYS B 1 27 ? -9.125 11.164 -0.13 1 94.25 27 LYS B N 1
ATOM 1083 C CA . LYS B 1 27 ? -9.305 12.578 -0.436 1 94.25 27 LYS B CA 1
ATOM 1084 C C . LYS B 1 27 ? -9.703 13.367 0.812 1 94.25 27 LYS B C 1
ATOM 1086 O O . LYS B 1 27 ? -10.727 13.078 1.429 1 94.25 27 LYS B O 1
ATOM 1091 N N . ILE B 1 28 ? -8.867 14.273 1.196 1 95.06 28 ILE B N 1
ATOM 1092 C CA . ILE B 1 28 ? -9.117 15.156 2.328 1 95.06 28 ILE B CA 1
ATOM 1093 C C . ILE B 1 28 ? -8.977 16.609 1.883 1 95.06 28 ILE B C 1
ATOM 1095 O O . ILE B 1 28 ? -7.918 17.016 1.396 1 95.06 28 ILE B O 1
ATOM 1099 N N . ARG B 1 29 ? -10.078 17.375 1.949 1 94.06 29 ARG B N 1
ATOM 1100 C CA . ARG B 1 29 ? -10.078 18.781 1.554 1 94.06 29 ARG B CA 1
ATOM 1101 C C . ARG B 1 29 ? -9.602 18.938 0.112 1 94.06 29 ARG B C 1
ATOM 1103 O O . ARG B 1 29 ? -8.75 19.781 -0.178 1 94.06 29 ARG B O 1
ATOM 1110 N N . GLY B 1 30 ? -10.039 18.031 -0.631 1 92.25 30 GLY B N 1
ATOM 1111 C CA . GLY B 1 30 ? -9.797 18.109 -2.062 1 92.25 30 GLY B CA 1
ATOM 1112 C C . GLY B 1 30 ? -8.438 17.578 -2.475 1 92.25 30 GLY B C 1
ATOM 1113 O O . GLY B 1 30 ? -8.109 17.547 -3.662 1 92.25 30 GLY B O 1
ATOM 1114 N N . THR B 1 31 ? -7.633 17.109 -1.527 1 94.25 31 THR B N 1
ATOM 1115 C CA . THR B 1 31 ? -6.289 16.609 -1.796 1 94.25 31 THR B CA 1
ATOM 1116 C C . THR B 1 31 ? -6.191 15.117 -1.504 1 94.25 31 THR B C 1
ATOM 1118 O O . THR B 1 31 ? -6.703 14.648 -0.487 1 94.25 31 THR B O 1
ATOM 1121 N N . HIS B 1 32 ? -5.566 14.367 -2.414 1 93.94 32 HIS B N 1
ATOM 1122 C CA . HIS B 1 32 ? -5.309 12.953 -2.156 1 93.94 32 HIS B CA 1
ATOM 1123 C C . HIS B 1 32 ? -4.09 12.766 -1.258 1 93.94 32 HIS B C 1
ATOM 1125 O O . HIS B 1 32 ? -2.965 13.062 -1.663 1 93.94 32 HIS B O 1
ATOM 1131 N N . LEU B 1 33 ? -4.398 12.266 -0.099 1 96.69 33 LEU B N 1
ATOM 1132 C CA . LEU B 1 33 ? -3.334 11.984 0.856 1 96.69 33 LEU B CA 1
ATOM 1133 C C . LEU B 1 33 ? -3.135 10.477 1.018 1 96.69 33 LEU B C 1
ATOM 1135 O O . LEU B 1 33 ? -4.105 9.727 1.08 1 96.69 33 LEU B O 1
ATOM 1139 N N . GLY B 1 34 ? -1.891 10.102 0.996 1 95.88 34 GLY B N 1
ATOM 1140 C CA . GLY B 1 34 ? -1.601 8.711 1.293 1 95.88 34 GLY B CA 1
ATOM 1141 C C . GLY B 1 34 ? -1.771 8.367 2.76 1 95.88 34 GLY B C 1
ATOM 1142 O O . GLY B 1 34 ? -1.521 9.203 3.633 1 95.88 34 GLY B O 1
ATOM 1143 N N . TYR B 1 35 ? -2.217 7.094 2.975 1 96.38 35 TYR B N 1
ATOM 1144 C CA . TYR B 1 35 ? -2.373 6.648 4.355 1 96.38 35 TYR B CA 1
ATOM 1145 C C . TYR B 1 35 ? -1.893 5.211 4.523 1 96.38 35 TYR B C 1
ATOM 1147 O O . TYR B 1 35 ? -1.773 4.473 3.543 1 96.38 35 TYR B O 1
ATOM 1155 N N . VAL B 1 36 ? -1.562 4.883 5.738 1 95.12 36 VAL B N 1
ATOM 1156 C CA . VAL B 1 36 ? -1.426 3.504 6.191 1 95.12 36 VAL B CA 1
ATOM 1157 C C . VAL B 1 36 ? -2.396 3.238 7.34 1 95.12 36 VAL B C 1
ATOM 1159 O O . VAL B 1 36 ? -2.643 4.117 8.172 1 95.12 36 VAL B O 1
ATOM 1162 N N . GLN B 1 37 ? -2.887 2.031 7.289 1 93.94 37 GLN B N 1
ATOM 1163 C CA . GLN B 1 37 ? -3.793 1.664 8.375 1 93.94 37 GLN B CA 1
ATOM 1164 C C . GLN B 1 37 ? -3.041 0.99 9.516 1 93.94 37 GLN B C 1
ATOM 1166 O O . GLN B 1 37 ? -2.289 0.039 9.297 1 93.94 37 GLN B O 1
ATOM 1171 N N . ILE B 1 38 ? -3.234 1.503 10.688 1 90.38 38 ILE B N 1
ATOM 1172 C CA . ILE B 1 38 ? -2.631 0.957 11.898 1 90.38 38 ILE B CA 1
ATOM 1173 C C . ILE B 1 38 ? -3.719 0.662 12.93 1 90.38 38 ILE B C 1
ATOM 1175 O O . ILE B 1 38 ? -4.379 1.579 13.422 1 90.38 38 ILE B O 1
ATOM 1179 N N . GLY B 1 39 ? -3.871 -0.55 13.211 1 87.75 39 GLY B N 1
ATOM 1180 C CA . GLY B 1 39 ? -4.902 -0.895 14.18 1 87.75 39 GLY B CA 1
ATOM 1181 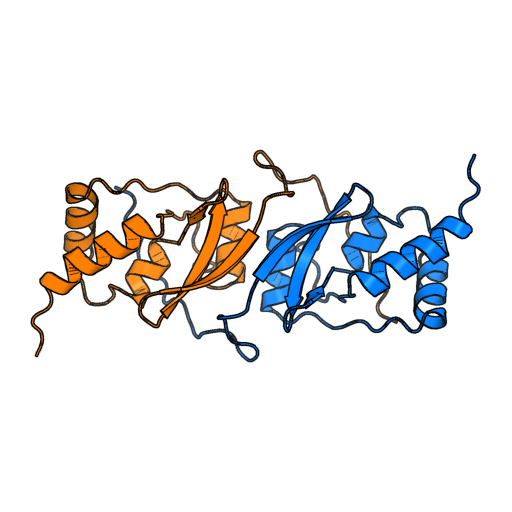C C . GLY B 1 39 ? -6.289 -0.445 13.766 1 87.75 39 GLY B C 1
ATOM 1182 O O . GLY B 1 39 ? -7.043 0.092 14.578 1 87.75 39 GLY B O 1
ATOM 1183 N N . GLY B 1 40 ? -6.535 -0.483 12.43 1 88.56 40 GLY B N 1
ATOM 1184 C CA . GLY B 1 40 ? -7.852 -0.124 11.93 1 88.56 40 GLY B CA 1
ATOM 1185 C C . GLY B 1 40 ? -8.016 1.366 11.695 1 88.56 40 GLY B C 1
ATOM 1186 O O . GLY B 1 40 ? -9.062 1.815 11.227 1 88.56 40 GLY B O 1
ATOM 1187 N N . THR B 1 41 ? -7.031 2.113 12.078 1 93.12 41 THR B N 1
ATOM 1188 C CA . THR B 1 41 ? -7.074 3.559 11.898 1 93.12 41 THR B CA 1
ATOM 1189 C C . THR B 1 41 ? -6.176 3.984 10.734 1 93.12 41 THR B C 1
ATOM 1191 O O . THR B 1 41 ? -5.023 3.551 10.648 1 93.12 41 THR B O 1
ATOM 1194 N N . ARG B 1 42 ? -6.777 4.809 9.852 1 95.38 42 ARG B N 1
ATOM 1195 C CA . ARG B 1 42 ? -5.969 5.383 8.781 1 95.38 42 ARG B CA 1
ATOM 1196 C C . ARG B 1 42 ? -5.105 6.527 9.305 1 95.38 42 ARG B C 1
ATOM 1198 O O . ARG B 1 42 ? -5.613 7.469 9.914 1 95.38 42 ARG B O 1
ATOM 1205 N N . MET B 1 43 ? -3.83 6.395 9.094 1 97.5 43 MET B N 1
ATOM 1206 C CA . MET B 1 43 ? -2.855 7.391 9.531 1 97.5 43 MET B CA 1
ATOM 1207 C C . MET B 1 43 ? -2.184 8.055 8.336 1 97.5 43 MET B C 1
ATOM 1209 O O . MET B 1 43 ? -1.869 7.391 7.344 1 97.5 43 MET B O 1
ATOM 1213 N N . PHE B 1 44 ? -1.952 9.383 8.43 1 97.81 44 PHE B N 1
ATOM 1214 C CA . PHE B 1 44 ? -1.477 10.195 7.324 1 97.81 44 PHE B CA 1
ATOM 1215 C C . PHE B 1 44 ? -0.111 10.797 7.641 1 97.81 44 PHE B C 1
ATOM 1217 O O . PHE B 1 44 ? 0.151 11.195 8.773 1 97.81 44 PHE B O 1
ATOM 1224 N N . ALA B 1 45 ? 0.654 10.891 6.629 1 98 45 ALA B N 1
ATOM 1225 C CA . ALA B 1 45 ? 1.992 11.453 6.809 1 98 45 ALA B CA 1
ATOM 1226 C C . ALA B 1 45 ? 1.933 12.961 7.023 1 98 45 ALA B C 1
ATOM 1228 O O . ALA B 1 45 ? 1.45 13.703 6.16 1 98 45 ALA B O 1
ATOM 1229 N N . LEU B 1 46 ? 2.537 13.328 8.07 1 97.19 46 LEU B N 1
ATOM 1230 C CA . LEU B 1 46 ? 2.553 14.75 8.383 1 97.19 46 LEU B CA 1
ATOM 1231 C C . LEU B 1 46 ? 3.279 15.539 7.293 1 97.19 46 LEU B C 1
ATOM 1233 O O . LEU B 1 46 ? 2.875 16.656 6.957 1 97.19 46 LEU B O 1
ATOM 1237 N N . ALA B 1 47 ? 4.297 14.992 6.781 1 96.19 47 ALA B N 1
ATOM 1238 C CA . ALA B 1 47 ? 5.07 15.664 5.734 1 96.19 47 ALA B CA 1
ATOM 1239 C C . ALA B 1 47 ? 4.184 16.047 4.555 1 96.19 47 ALA B C 1
ATOM 1241 O O . ALA B 1 47 ? 4.281 17.156 4.027 1 96.19 47 ALA B O 1
ATOM 1242 N N . GLN B 1 48 ? 3.363 15.141 4.148 1 97.19 48 GLN B N 1
ATOM 1243 C CA . GLN B 1 48 ? 2.471 15.422 3.029 1 97.19 48 GLN B CA 1
ATOM 1244 C C . GLN B 1 48 ? 1.432 16.469 3.406 1 97.19 48 GLN B C 1
ATOM 1246 O O . GLN B 1 48 ? 1.107 17.359 2.604 1 97.19 48 GLN B O 1
ATOM 1251 N N . VAL B 1 49 ? 0.96 16.391 4.582 1 97.25 49 VAL B N 1
ATOM 1252 C CA . VAL B 1 49 ? -0.022 17.344 5.07 1 97.25 49 VAL B CA 1
ATOM 1253 C C . VAL B 1 49 ? 0.565 18.766 5.016 1 97.25 49 VAL B C 1
ATOM 1255 O O . VAL B 1 49 ? -0.083 19.688 4.531 1 97.25 49 VAL B O 1
ATOM 1258 N N . LEU B 1 50 ? 1.709 18.906 5.449 1 95.5 50 LEU B N 1
ATOM 1259 C CA . LEU B 1 50 ? 2.381 20.203 5.48 1 95.5 50 LEU B CA 1
ATOM 1260 C C . LEU B 1 50 ? 2.574 20.734 4.07 1 95.5 50 LEU B C 1
ATOM 1262 O O . LEU B 1 50 ? 2.283 21.906 3.807 1 95.5 50 LEU B O 1
ATOM 1266 N N . SER B 1 51 ? 2.912 19.891 3.182 1 95.44 51 SER B N 1
ATOM 1267 C CA . SER B 1 51 ? 3.287 20.328 1.844 1 95.44 51 SER B CA 1
ATOM 1268 C C . SER B 1 51 ? 2.059 20.547 0.969 1 95.44 51 SER B C 1
ATOM 1270 O O . SER B 1 51 ? 2.076 21.391 0.063 1 95.44 51 SER B O 1
ATOM 1272 N N . GLU B 1 52 ? 0.979 19.844 1.281 1 95.25 52 GLU B N 1
ATOM 1273 C CA . GLU B 1 52 ? -0.137 19.891 0.342 1 95.25 52 GLU B CA 1
ATOM 1274 C C . GLU B 1 52 ? -1.309 20.688 0.918 1 95.25 52 GLU B C 1
ATOM 1276 O O . GLU B 1 52 ? -2.078 21.297 0.174 1 95.25 52 GLU B O 1
ATOM 1281 N N . LEU B 1 53 ? -1.381 20.703 2.244 1 96.31 53 LEU B N 1
ATOM 1282 C CA . LEU B 1 53 ? -2.557 21.344 2.818 1 96.31 53 LEU B CA 1
ATOM 1283 C C . LEU B 1 53 ? -2.164 22.609 3.58 1 96.31 53 LEU B C 1
ATOM 1285 O O . LEU B 1 53 ? -2.973 23.531 3.725 1 96.31 53 LEU B O 1
ATOM 1289 N N . LEU B 1 54 ? -0.907 22.672 4.023 1 96.06 54 LEU B N 1
ATOM 1290 C CA . LEU B 1 54 ? -0.5 23.766 4.883 1 96.06 54 LEU B CA 1
ATOM 1291 C C . LEU B 1 54 ? 0.75 24.453 4.336 1 96.06 54 LEU B C 1
ATOM 1293 O O . LEU B 1 54 ? 1.616 24.875 5.102 1 96.06 54 LEU B O 1
ATOM 1297 N N . GLN B 1 55 ? 0.805 24.469 3.033 1 93.62 55 GLN B N 1
ATOM 1298 C CA . GLN B 1 55 ? 2.008 24.953 2.373 1 93.62 55 GLN B CA 1
ATOM 1299 C C . GLN B 1 55 ? 2.199 26.453 2.619 1 93.62 55 GLN B C 1
ATOM 1301 O O . GLN B 1 55 ? 3.326 26.953 2.615 1 93.62 55 GLN B O 1
ATOM 1306 N N . ASP B 1 56 ? 1.167 27.109 2.945 1 93.12 56 ASP B N 1
ATOM 1307 C CA . ASP B 1 56 ? 1.239 28.562 3.123 1 93.12 56 ASP B CA 1
ATOM 1308 C C . ASP B 1 56 ? 1.306 28.938 4.602 1 93.12 56 ASP B C 1
ATOM 1310 O O . ASP B 1 56 ? 1.238 30.109 4.957 1 93.12 56 ASP B O 1
ATOM 1314 N N . VAL B 1 57 ? 1.359 28 5.441 1 94.31 57 VAL B N 1
ATOM 1315 C CA . VAL B 1 57 ? 1.442 28.234 6.879 1 94.31 57 VAL B CA 1
ATOM 1316 C C . VAL B 1 57 ? 2.875 28 7.359 1 94.31 57 VAL B C 1
ATOM 1318 O O . VAL B 1 57 ? 3.463 26.953 7.094 1 94.31 57 VAL B O 1
ATOM 1321 N N . PRO B 1 58 ? 3.438 29 8 1 94.19 58 PRO B N 1
ATOM 1322 C CA . PRO B 1 58 ? 4.789 28.812 8.531 1 94.19 58 PRO B CA 1
ATOM 1323 C C . PRO B 1 58 ? 4.887 27.594 9.461 1 94.19 58 PRO B C 1
ATOM 1325 O O . PRO B 1 58 ? 3.975 27.344 10.25 1 94.19 58 PRO B O 1
ATOM 1328 N N . ARG B 1 59 ? 5.941 26.891 9.398 1 93.62 59 ARG B N 1
ATOM 1329 C CA . ARG B 1 59 ? 6.152 25.656 10.156 1 93.62 59 ARG B CA 1
ATOM 1330 C C . ARG B 1 59 ? 6.051 25.922 11.656 1 93.62 59 ARG B C 1
ATOM 1332 O O . ARG B 1 59 ? 5.543 25.078 12.406 1 93.62 59 ARG B O 1
ATOM 1339 N N . ALA B 1 60 ? 6.574 27.047 12.008 1 94.56 60 ALA B N 1
ATOM 1340 C CA . ALA B 1 60 ? 6.512 27.406 13.43 1 94.56 60 ALA B CA 1
ATOM 1341 C C . ALA B 1 60 ? 5.066 27.5 13.898 1 94.56 60 ALA B C 1
ATOM 1343 O O . ALA B 1 60 ? 4.742 27.094 15.016 1 94.56 60 ALA B O 1
ATOM 1344 N N . THR B 1 61 ? 4.289 28.094 13.062 1 94.81 61 THR B N 1
ATOM 1345 C CA . THR B 1 61 ? 2.871 28.203 13.383 1 94.81 61 THR B CA 1
ATOM 1346 C C . THR B 1 61 ? 2.223 26.828 13.461 1 94.81 61 THR B C 1
ATOM 1348 O O . THR B 1 61 ? 1.434 26.562 14.375 1 94.81 61 THR B O 1
ATOM 1351 N N . VAL B 1 62 ? 2.566 25.938 12.602 1 96.62 62 VAL B N 1
ATOM 1352 C CA . VAL B 1 62 ? 2.033 24.578 12.594 1 96.62 62 VAL B CA 1
ATOM 1353 C C . VAL B 1 62 ? 2.443 23.844 13.875 1 96.62 62 VAL B C 1
ATOM 1355 O O . VAL B 1 62 ? 1.622 23.188 14.508 1 96.62 62 VAL B O 1
ATOM 1358 N N . SER B 1 63 ? 3.678 24 14.242 1 95.62 63 SER B N 1
ATOM 1359 C CA . SER B 1 63 ? 4.191 23.359 15.445 1 95.62 63 SER B CA 1
ATOM 1360 C C . SER B 1 63 ? 3.443 23.812 16.688 1 95.62 63 SER B C 1
ATOM 1362 O O . SER B 1 63 ? 3.129 23.016 17.562 1 95.62 63 SER B O 1
ATOM 1364 N N . GLN B 1 64 ? 3.203 25.062 16.719 1 96.25 64 GLN B N 1
ATOM 1365 C CA . GLN B 1 64 ? 2.467 25.609 17.859 1 96.25 64 GLN B CA 1
ATOM 1366 C C . GLN B 1 64 ? 1.047 25.062 17.906 1 96.25 64 GLN B C 1
ATOM 1368 O O . GLN B 1 64 ? 0.541 24.75 18.984 1 96.25 64 GLN B O 1
ATOM 1373 N N . LYS B 1 65 ? 0.448 24.953 16.766 1 97 65 LYS B N 1
ATOM 1374 C CA . LYS B 1 65 ? -0.915 24.438 16.719 1 97 65 LYS B CA 1
ATOM 1375 C C . LYS B 1 65 ? -0.959 22.969 17.109 1 97 65 LYS B C 1
ATOM 1377 O O . LYS B 1 65 ? -1.891 22.531 17.781 1 97 65 LYS B O 1
ATOM 1382 N N . ILE B 1 66 ? 0.002 22.172 16.734 1 97.31 66 ILE B N 1
ATOM 1383 C CA . ILE B 1 66 ? 0.088 20.766 17.109 1 97.31 66 ILE B CA 1
ATOM 1384 C C . ILE B 1 66 ? 0.147 20.625 18.625 1 97.31 66 ILE B C 1
ATOM 1386 O O . ILE B 1 66 ? -0.563 19.797 19.203 1 97.31 66 ILE B O 1
ATOM 1390 N N . LYS B 1 67 ? 0.921 21.547 19.234 1 97.12 67 LYS B N 1
ATOM 1391 C CA . LYS B 1 67 ? 1.051 21.531 20.688 1 97.12 67 LYS B CA 1
ATOM 1392 C C . LYS B 1 67 ? -0.257 21.938 21.359 1 97.12 67 LYS B C 1
ATOM 1394 O O . LYS B 1 67 ? -0.72 21.266 22.281 1 97.12 67 LYS B O 1
ATOM 1399 N N . SER B 1 68 ? -0.818 22.938 20.859 1 96.88 68 SER B N 1
ATOM 1400 C CA . SER B 1 68 ? -2.02 23.484 21.484 1 96.88 68 SER B CA 1
ATOM 1401 C C . SER B 1 68 ? -3.191 22.516 21.359 1 96.88 68 SER B C 1
ATOM 1403 O O . SER B 1 68 ? -4.055 22.469 22.234 1 96.88 68 SER B O 1
ATOM 1405 N N . LEU B 1 69 ? -3.26 21.75 20.328 1 97.56 69 LEU B N 1
ATOM 1406 C CA . LEU B 1 69 ? -4.344 20.812 20.062 1 97.56 69 LEU B CA 1
ATOM 1407 C C . LEU B 1 69 ? -4.043 19.453 20.688 1 97.56 69 LEU B C 1
ATOM 1409 O O . LEU B 1 69 ? -4.871 18.531 20.625 1 97.56 69 LEU B O 1
ATOM 1413 N N . ASN B 1 70 ? -2.891 19.328 21.25 1 97.75 70 ASN B N 1
ATOM 1414 C CA . ASN B 1 70 ? -2.459 18.062 21.844 1 97.75 70 ASN B CA 1
ATOM 1415 C C . ASN B 1 70 ? -2.518 16.922 20.844 1 97.75 70 ASN B C 1
ATOM 1417 O O . ASN B 1 70 ? -3.072 15.859 21.125 1 97.75 70 ASN B O 1
ATOM 1421 N N . ILE B 1 71 ? -2.043 17.203 19.672 1 97.94 71 ILE B N 1
ATOM 1422 C CA . ILE B 1 71 ? -1.996 16.188 18.625 1 97.94 71 ILE B CA 1
ATOM 1423 C C . ILE B 1 71 ? -0.834 15.234 18.875 1 97.94 71 ILE B C 1
ATOM 1425 O O . ILE B 1 71 ? 0.314 15.664 19.016 1 97.94 71 ILE B O 1
ATOM 1429 N N . GLN B 1 72 ? -1.243 14.008 18.953 1 95.31 72 GLN B N 1
ATOM 1430 C CA . GLN B 1 72 ? -0.24 12.961 19.109 1 95.31 72 GLN B CA 1
ATOM 1431 C C . GLN B 1 72 ? 0.146 12.352 17.766 1 95.31 72 GLN B C 1
ATOM 1433 O O . GLN B 1 72 ? -0.723 12.039 16.953 1 95.31 72 GLN B O 1
ATOM 1438 N N . SER B 1 73 ? 1.413 12.266 17.516 1 95.94 73 SER B N 1
ATOM 1439 C CA . SER B 1 73 ? 1.887 11.625 16.297 1 95.94 73 SER B CA 1
ATOM 1440 C C . SER B 1 73 ? 2.529 10.273 16.609 1 95.94 73 SER B C 1
ATOM 1442 O O . SER B 1 73 ? 2.941 10.016 17.734 1 95.94 73 SER B O 1
ATOM 1444 N N . LEU B 1 74 ? 2.529 9.414 15.586 1 96.25 74 LEU B N 1
ATOM 1445 C CA . LEU B 1 74 ? 3.217 8.125 15.648 1 96.25 74 LEU B CA 1
ATOM 1446 C C . LEU B 1 74 ? 4.34 8.055 14.617 1 96.25 74 LEU B C 1
ATOM 1448 O O . LEU B 1 74 ? 4.262 8.695 13.57 1 96.25 74 LEU B O 1
ATOM 1452 N N . ARG B 1 75 ? 5.254 7.289 15.016 1 96.31 75 ARG B N 1
ATOM 1453 C CA . ARG B 1 75 ? 6.332 7.062 14.055 1 96.31 75 ARG B CA 1
ATOM 1454 C C . ARG B 1 75 ? 6.012 5.883 13.148 1 96.31 75 ARG B C 1
ATOM 1456 O O . ARG B 1 75 ? 5.504 4.859 13.602 1 96.31 75 ARG B O 1
ATOM 1463 N N . CYS B 1 76 ? 6.371 6.062 11.891 1 94.81 76 CYS B N 1
ATOM 1464 C CA . CYS B 1 76 ? 6.23 4.961 10.938 1 94.81 76 CYS B CA 1
ATOM 1465 C C . CYS B 1 76 ? 7.172 3.814 11.289 1 94.81 76 CYS B C 1
ATOM 1467 O O . CYS B 1 76 ? 8.328 4.043 11.648 1 94.81 76 CYS B O 1
ATOM 1469 N N . ASP B 1 77 ? 6.625 2.621 11.141 1 91.31 77 ASP B N 1
ATOM 1470 C CA . ASP B 1 77 ? 7.578 1.521 11.039 1 91.31 77 ASP B CA 1
ATOM 1471 C C . ASP B 1 77 ? 8.172 1.438 9.641 1 91.31 77 ASP B C 1
ATOM 1473 O O . ASP B 1 77 ? 7.75 2.164 8.734 1 91.31 77 ASP B O 1
ATOM 1477 N N . PRO B 1 78 ? 9.234 0.646 9.469 1 90.88 78 PRO B N 1
ATOM 1478 C CA . PRO B 1 78 ? 9.945 0.61 8.188 1 90.88 78 PRO B CA 1
ATOM 1479 C C . PRO B 1 78 ? 9.039 0.241 7.016 1 90.88 78 PRO B C 1
ATOM 1481 O O . PRO B 1 78 ? 9.148 0.826 5.938 1 90.88 78 PRO B O 1
ATOM 1484 N N . ALA B 1 79 ? 8.133 -0.725 7.18 1 88.12 79 ALA B N 1
ATOM 1485 C CA . ALA B 1 79 ? 7.23 -1.135 6.109 1 88.12 79 ALA B CA 1
ATOM 1486 C C . ALA B 1 79 ? 6.25 -0.018 5.762 1 88.12 79 ALA B C 1
ATOM 1488 O O . ALA B 1 79 ? 5.945 0.207 4.586 1 88.12 79 ALA B O 1
ATOM 1489 N N . GLN B 1 80 ? 5.805 0.582 6.801 1 93 80 GLN B N 1
ATOM 1490 C CA . GLN B 1 80 ? 4.906 1.713 6.602 1 93 80 GLN B CA 1
ATOM 1491 C C . GLN B 1 80 ? 5.598 2.838 5.832 1 93 80 GLN B C 1
ATOM 1493 O O . GLN B 1 80 ? 5.035 3.385 4.883 1 93 80 GLN B O 1
ATOM 1498 N N . LEU B 1 81 ? 6.816 3.127 6.211 1 96 81 LEU B N 1
ATOM 1499 C CA . LEU B 1 81 ? 7.594 4.176 5.559 1 96 81 LEU B CA 1
ATOM 1500 C C . LEU B 1 81 ? 7.852 3.828 4.094 1 96 81 LEU B C 1
ATOM 1502 O O . LEU B 1 81 ? 7.652 4.664 3.211 1 96 81 LEU B O 1
ATOM 1506 N N . ARG B 1 82 ? 8.242 2.668 3.832 1 94.19 82 ARG B N 1
ATOM 1507 C CA . ARG B 1 82 ? 8.5 2.232 2.465 1 94.19 82 ARG B CA 1
ATOM 1508 C C . ARG B 1 82 ? 7.242 2.332 1.609 1 94.19 82 ARG B C 1
ATOM 1510 O O . ARG B 1 82 ? 7.309 2.734 0.445 1 94.19 82 ARG B O 1
ATOM 1517 N N . THR B 1 83 ? 6.141 1.986 2.229 1 94.25 83 THR B N 1
ATOM 1518 C CA . THR B 1 83 ? 4.879 2.004 1.499 1 94.25 83 THR B CA 1
ATOM 1519 C C . THR B 1 83 ? 4.477 3.434 1.146 1 94.25 83 THR B C 1
ATOM 1521 O O . THR B 1 83 ? 4.082 3.709 0.011 1 94.25 83 THR B O 1
ATOM 1524 N N . LEU B 1 84 ? 4.613 4.281 2.053 1 95.75 84 LEU B N 1
ATOM 1525 C CA . LEU B 1 84 ? 4.238 5.668 1.804 1 95.75 84 LEU B CA 1
ATOM 1526 C C . LEU B 1 84 ? 5.172 6.309 0.781 1 95.75 84 LEU B C 1
ATOM 1528 O O . LEU B 1 84 ? 4.746 7.152 -0.012 1 95.75 84 LEU B O 1
ATOM 1532 N N . LYS B 1 85 ? 6.43 5.949 0.781 1 94.88 85 LYS B N 1
ATOM 1533 C CA . LYS B 1 85 ? 7.352 6.379 -0.266 1 94.88 85 LYS B CA 1
ATOM 1534 C C . LYS B 1 85 ? 6.93 5.836 -1.628 1 94.88 85 LYS B C 1
ATOM 1536 O O . LYS B 1 85 ? 6.949 6.562 -2.625 1 94.88 85 LYS B O 1
ATOM 1541 N N . ALA B 1 86 ? 6.504 4.617 -1.619 1 93.5 86 ALA B N 1
ATOM 1542 C CA . ALA B 1 86 ? 6.129 3.943 -2.859 1 93.5 86 ALA B CA 1
ATOM 1543 C C . ALA B 1 86 ? 4.945 4.641 -3.525 1 93.5 86 ALA B C 1
ATOM 1545 O O . ALA B 1 86 ? 4.875 4.719 -4.754 1 93.5 86 ALA B O 1
ATOM 1546 N N . ILE B 1 87 ? 4.094 5.137 -2.691 1 91.75 87 ILE B N 1
ATOM 1547 C CA . ILE B 1 87 ? 2.91 5.77 -3.268 1 91.75 87 ILE B CA 1
ATOM 1548 C C . ILE B 1 87 ? 3.109 7.281 -3.324 1 91.75 87 ILE B C 1
ATOM 1550 O O . ILE B 1 87 ? 2.156 8.031 -3.547 1 91.75 87 ILE B O 1
ATOM 1554 N N . ARG B 1 88 ? 4.277 7.801 -2.977 1 92.94 88 ARG B N 1
ATOM 1555 C CA . ARG B 1 88 ? 4.742 9.164 -3.195 1 92.94 88 ARG B CA 1
ATOM 1556 C C . ARG B 1 88 ? 4.043 10.141 -2.248 1 92.94 88 ARG B C 1
ATOM 1558 O O . ARG B 1 88 ? 3.811 11.297 -2.6 1 92.94 88 ARG B O 1
ATOM 1565 N N . SER B 1 89 ? 3.705 9.555 -1.152 1 94.94 89 SER B N 1
ATOM 1566 C CA . SER B 1 89 ? 3.15 10.422 -0.119 1 94.94 89 SER B CA 1
ATOM 1567 C C . SER B 1 89 ? 4.246 10.984 0.776 1 94.94 89 S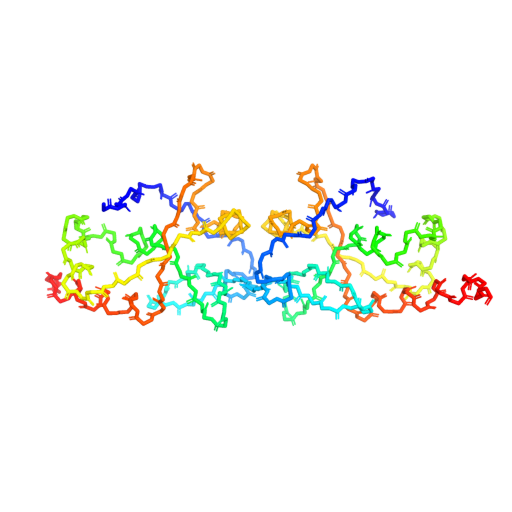ER B C 1
ATOM 1569 O O . SER B 1 89 ? 4.031 11.977 1.483 1 94.94 89 SER B O 1
ATOM 1571 N N . VAL B 1 90 ? 5.277 10.258 0.722 1 95.94 90 VAL B N 1
ATOM 1572 C CA . VAL B 1 90 ? 6.496 10.656 1.423 1 95.94 90 VAL B CA 1
ATOM 1573 C C . VAL B 1 90 ? 7.68 10.625 0.459 1 95.94 90 VAL B C 1
ATOM 1575 O O . VAL B 1 90 ? 7.793 9.711 -0.365 1 95.94 90 VAL B O 1
ATOM 1578 N N . PRO B 1 91 ? 8.57 11.68 0.464 1 94.06 91 PRO B N 1
ATOM 1579 C CA . PRO B 1 91 ? 9.727 11.656 -0.434 1 94.06 91 PRO B CA 1
ATOM 1580 C C . PRO B 1 91 ? 10.602 10.422 -0.239 1 94.06 91 PRO B C 1
ATOM 1582 O O . PRO B 1 91 ? 10.773 9.953 0.89 1 94.06 91 PRO B O 1
ATOM 1585 N N . THR B 1 92 ? 11.234 9.969 -1.349 1 91.81 92 THR B N 1
ATOM 1586 C CA . THR B 1 92 ? 12.031 8.742 -1.343 1 91.81 92 THR B CA 1
ATOM 1587 C C . THR B 1 92 ? 13.242 8.891 -0.429 1 91.81 92 THR B C 1
ATOM 1589 O O . THR B 1 92 ? 13.727 7.902 0.129 1 91.81 92 THR B O 1
ATOM 1592 N N . ARG B 1 93 ? 13.578 10.07 -0.17 1 94.19 93 ARG B N 1
ATOM 1593 C CA . ARG B 1 93 ? 14.781 10.312 0.613 1 94.19 93 ARG B CA 1
ATOM 1594 C C . ARG B 1 93 ? 14.469 10.375 2.104 1 94.19 93 ARG B C 1
ATOM 1596 O O . ARG B 1 93 ? 15.375 10.367 2.938 1 94.19 93 ARG B O 1
ATOM 1603 N N . ALA B 1 94 ? 13.266 10.383 2.465 1 94.88 94 ALA B N 1
ATOM 1604 C CA . ALA B 1 94 ? 12.883 10.516 3.867 1 94.88 94 ALA B CA 1
ATOM 1605 C C . ALA B 1 94 ? 13.305 9.281 4.668 1 94.88 94 ALA B C 1
ATOM 1607 O O . ALA B 1 94 ? 13.141 8.148 4.207 1 94.88 94 ALA B O 1
ATOM 1608 N N . VAL B 1 95 ? 13.812 9.508 5.926 1 94.69 95 VAL B N 1
ATOM 1609 C CA . VAL B 1 95 ? 14.273 8.406 6.758 1 94.69 95 VAL B CA 1
ATOM 1610 C C . VAL B 1 95 ? 13.336 8.234 7.957 1 94.69 95 VAL B C 1
ATOM 1612 O O . VAL B 1 95 ? 13.375 7.211 8.641 1 94.69 95 VAL B O 1
ATOM 1615 N N . LYS B 1 96 ? 12.641 9.164 8.227 1 95 96 LYS B N 1
ATOM 1616 C CA . LYS B 1 96 ? 11.641 9.133 9.281 1 95 96 LYS B CA 1
ATOM 1617 C C . LYS B 1 96 ? 10.328 9.766 8.82 1 95 96 LYS B C 1
ATOM 1619 O O . LYS B 1 96 ? 10.328 10.594 7.906 1 95 96 LYS B O 1
ATOM 1624 N N . CYS B 1 97 ? 9.242 9.422 9.453 1 95.88 97 CYS B N 1
ATOM 1625 C CA . CYS B 1 97 ? 7.926 9.953 9.102 1 95.88 97 CYS B CA 1
ATOM 1626 C C . CYS B 1 97 ? 6.988 9.914 10.305 1 95.88 97 CYS B C 1
ATOM 1628 O O . CYS B 1 97 ? 6.863 8.883 10.969 1 95.88 97 CYS B O 1
ATOM 1630 N N . SER B 1 98 ? 6.422 11.023 10.578 1 97.31 98 SER B N 1
ATOM 1631 C CA . SER B 1 98 ? 5.395 11.109 11.609 1 97.31 98 SER B CA 1
ATOM 1632 C C . SER B 1 98 ? 3.998 11.008 11.008 1 97.31 98 SER B C 1
ATOM 1634 O O . SER B 1 98 ? 3.723 11.594 9.961 1 97.31 98 SER B O 1
ATOM 1636 N N . LEU B 1 99 ? 3.193 10.281 11.742 1 98 99 LEU B N 1
ATOM 1637 C CA . LEU B 1 99 ? 1.83 10.031 11.281 1 98 99 LEU B CA 1
ATOM 1638 C C . LEU B 1 99 ? 0.817 10.68 12.227 1 98 99 LEU B C 1
ATOM 1640 O O . LEU B 1 99 ? 1.005 10.672 13.445 1 98 99 LEU B O 1
ATOM 1644 N N . ILE B 1 100 ? -0.231 11.125 11.633 1 98.19 100 ILE B N 1
ATOM 1645 C CA . ILE B 1 100 ? -1.325 11.664 12.438 1 98.19 100 ILE B CA 1
ATOM 1646 C C . ILE B 1 100 ? -2.654 11.109 11.93 1 98.19 100 ILE B C 1
ATOM 1648 O O . ILE B 1 100 ? -2.77 10.711 10.766 1 98.19 100 ILE B O 1
ATOM 1652 N N . SER B 1 101 ? -3.633 11.055 12.82 1 97.88 101 SER B N 1
ATOM 1653 C CA . SER B 1 101 ? -4.957 10.555 12.469 1 97.88 101 SER B CA 1
ATOM 1654 C C . SER B 1 101 ? -5.727 11.562 11.625 1 97.88 101 SER B C 1
ATOM 1656 O O . SER B 1 101 ? -5.367 12.734 11.57 1 97.88 101 SER B O 1
ATOM 1658 N N . LYS B 1 102 ? -6.777 11.055 11.055 1 97.75 102 LYS B N 1
ATOM 1659 C CA . LYS B 1 102 ? -7.629 11.93 10.258 1 97.75 102 LYS B CA 1
ATOM 1660 C C . LYS B 1 102 ? -8.227 13.047 11.109 1 97.75 102 LYS B C 1
ATOM 1662 O O . LYS B 1 102 ? -8.289 14.203 10.688 1 97.75 102 LYS B O 1
ATOM 1667 N N . ALA B 1 103 ? -8.656 12.625 12.297 1 97.75 103 ALA B N 1
ATOM 1668 C CA . ALA B 1 103 ? -9.266 13.609 13.195 1 97.75 103 ALA B CA 1
ATOM 1669 C C . ALA B 1 103 ? -8.266 14.703 13.562 1 97.75 103 ALA B C 1
ATOM 1671 O O . ALA B 1 103 ? -8.602 15.891 13.539 1 97.75 103 ALA B O 1
ATOM 1672 N N . ASP B 1 104 ? -7.102 14.336 13.828 1 97.81 104 ASP B N 1
ATOM 1673 C CA . ASP B 1 104 ? -6.055 15.289 14.18 1 97.81 104 ASP B CA 1
ATOM 1674 C C . ASP B 1 104 ? -5.684 16.172 12.992 1 97.81 104 ASP B C 1
ATOM 1676 O O . ASP B 1 104 ? -5.5 17.375 13.141 1 97.81 104 ASP B O 1
ATOM 1680 N N . LEU B 1 105 ? -5.609 15.648 11.836 1 98 105 LEU B N 1
ATOM 1681 C CA . LEU B 1 105 ? -5.316 16.359 10.602 1 98 105 LEU B CA 1
ATOM 1682 C C . LEU B 1 105 ? -6.363 17.438 10.328 1 98 105 LEU B C 1
ATOM 1684 O O . LEU B 1 105 ? -6.023 18.578 10.039 1 98 105 LEU B O 1
ATOM 1688 N N . GLU B 1 106 ? -7.566 17.078 10.523 1 97.5 106 GLU B N 1
ATOM 1689 C CA . GLU B 1 106 ? -8.664 18.016 10.297 1 97.5 106 GLU B CA 1
ATOM 1690 C C . GLU B 1 106 ? -8.648 19.141 11.32 1 97.5 106 GLU B C 1
ATOM 1692 O O . GLU B 1 106 ? -8.852 20.312 10.977 1 97.5 106 GLU B O 1
ATOM 1697 N N . ALA B 1 107 ? -8.398 18.781 12.516 1 97.62 107 ALA B N 1
ATOM 1698 C CA . ALA B 1 107 ? -8.297 19.797 13.57 1 97.62 107 ALA B CA 1
ATOM 1699 C C . ALA B 1 107 ? -7.148 20.766 13.297 1 97.62 107 ALA B C 1
ATOM 1701 O O . ALA B 1 107 ? -7.293 21.969 13.469 1 97.62 107 ALA B O 1
ATOM 1702 N N . LEU B 1 108 ? -6.098 20.25 12.828 1 97.19 108 LEU B N 1
ATOM 1703 C CA . LEU B 1 108 ? -4.918 21.047 12.516 1 97.19 108 LEU B CA 1
ATOM 1704 C C . LEU B 1 108 ? -5.207 22.031 11.383 1 97.19 108 LEU B C 1
ATOM 1706 O O . LEU B 1 108 ? -4.922 23.219 11.492 1 97.19 108 LEU B O 1
ATOM 1710 N N . CYS B 1 109 ? -5.816 21.516 10.391 1 96.88 109 CYS B N 1
ATOM 1711 C CA . CYS B 1 109 ? -6.133 22.344 9.242 1 96.88 109 CYS B CA 1
ATOM 1712 C C . CYS B 1 109 ? -7.125 23.438 9.617 1 96.88 109 CYS B C 1
ATOM 1714 O O . CYS B 1 109 ? -6.969 24.594 9.211 1 96.88 109 CYS B O 1
ATOM 1716 N N . THR B 1 110 ? -8.07 23.047 10.352 1 96.19 110 THR B N 1
ATOM 1717 C CA . THR B 1 110 ? -9.086 24.016 10.773 1 96.19 110 THR B CA 1
ATOM 1718 C C . THR B 1 110 ? -8.469 25.109 11.633 1 96.19 110 THR B C 1
ATOM 1720 O O . THR B 1 110 ? -8.773 26.297 11.445 1 96.19 110 THR B O 1
ATOM 1723 N N . SER B 1 111 ? -7.621 24.719 12.445 1 95.75 111 SER B N 1
ATOM 1724 C CA . SER B 1 111 ? -6.961 25.672 13.328 1 95.75 111 SER B CA 1
ATOM 1725 C C . SER B 1 111 ? -6.043 26.609 12.547 1 95.75 111 SER B C 1
ATOM 1727 O O . SER B 1 111 ? -5.887 27.781 12.906 1 95.75 111 SER B O 1
ATOM 1729 N N . CYS B 1 112 ? -5.461 26.188 11.453 1 94.19 112 CYS B N 1
ATOM 1730 C CA . CYS B 1 112 ? -4.535 26.984 10.648 1 94.19 112 CYS B CA 1
ATOM 1731 C C . CYS B 1 112 ? -5.293 27.875 9.672 1 94.19 112 CYS B C 1
ATOM 1733 O O . CYS B 1 112 ? -4.781 28.922 9.258 1 94.19 112 CYS B O 1
ATOM 1735 N N . GLN B 1 113 ? -6.352 27.453 9.078 1 84.25 113 GLN B N 1
ATOM 1736 C CA . GLN B 1 113 ? -7.164 28.281 8.188 1 84.25 113 GLN B CA 1
ATOM 1737 C C . GLN B 1 113 ? -7.75 29.484 8.922 1 84.25 113 GLN B C 1
ATOM 1739 O O . GLN B 1 113 ? -7.934 30.547 8.336 1 84.25 113 GLN B O 1
ATOM 1744 N N . SER B 1 114 ? -8.07 29.25 10.023 1 66.56 114 SER B N 1
ATOM 1745 C CA . SER B 1 114 ? -8.594 30.406 10.75 1 66.56 114 SER B CA 1
ATOM 1746 C C . SER B 1 114 ? -7.578 31.531 10.805 1 66.56 114 SER B C 1
ATOM 1748 O O . SER B 1 114 ? -7.945 32.688 10.977 1 66.56 114 SER B O 1
ATOM 1750 N N . LEU B 1 115 ? -6.336 31.25 10.547 1 56.19 115 LEU B N 1
ATOM 1751 C CA . LEU B 1 115 ? -5.316 32.281 10.578 1 56.19 115 LEU B CA 1
ATOM 1752 C C . LEU B 1 115 ? -5.137 32.906 9.195 1 56.19 115 LEU B C 1
ATOM 1754 O O . LEU B 1 115 ? -4.512 33.969 9.055 1 56.19 115 LEU B O 1
ATOM 1758 N N . SER B 1 116 ? -5.387 32.188 8.078 1 55.22 116 SER B N 1
ATOM 1759 C CA . SER B 1 116 ? -5.133 32.75 6.766 1 55.22 116 SER B CA 1
ATOM 1760 C C . SER B 1 116 ? -6.223 33.75 6.383 1 55.22 116 SER B C 1
ATOM 1762 O O . SER B 1 116 ? -7.414 33.438 6.438 1 55.22 116 SER B O 1
ATOM 1764 N N . PRO B 1 117 ? -5.934 35.062 6.219 1 49.69 117 PRO B N 1
ATOM 1765 C CA . PRO B 1 117 ? -6.867 36.125 5.773 1 49.69 117 PRO B CA 1
ATOM 1766 C C . PRO B 1 117 ? -7.609 35.719 4.496 1 49.69 117 PRO B C 1
ATOM 1768 O O . PRO B 1 117 ? -7.031 35.094 3.604 1 49.69 117 PRO B O 1
ATOM 1771 N N . ARG B 1 118 ? -8.852 35.156 4.488 1 45.03 118 ARG B N 1
ATOM 1772 C CA . ARG B 1 118 ? -9.594 35.188 3.23 1 45.03 118 ARG B CA 1
ATOM 1773 C C . ARG B 1 118 ? -9.344 36.5 2.494 1 45.03 118 ARG B C 1
ATOM 1775 O O . ARG B 1 118 ? -9.477 37.594 3.074 1 45.03 118 ARG B O 1
ATOM 1782 N N . PRO B 1 119 ? -8.758 36.281 1.158 1 41 119 PRO B N 1
ATOM 1783 C CA . PRO B 1 119 ? -8.781 37.594 0.492 1 41 119 PRO B CA 1
ATOM 1784 C C . PRO B 1 119 ? -10.172 38.219 0.443 1 41 119 PRO B C 1
ATOM 1786 O O . PRO B 1 119 ? -11.172 37.469 0.462 1 41 119 PRO B O 1
#

Foldseek 3Di:
DCPDDDDDPDDFDDDPGPPPWDKDWDQDPNDTFIFIDDPNFTKTWPVLLCVPQVVPPDPVRLVVQCVVVVWDKDKDDPVRVVVCCVVPNDPPPDPITIIGGPVSSVSSSVVRVVVDPDD/DPPPPPDDPDDFDDDPGPPPWDKDWDQDPNDTFIFIDDPNFTKTWPVLLCVPQVVPPDPVRLVVQCVVVVWDKDKDDPVRVVVCCVVPNDPPPDDITIIGGPVSSVSSSVVRVVVDPPD

Radius of gyration: 20.54 Å; Cα contacts (8 Å, |Δi|>4): 375; chains: 2; bounding box: 27×76×43 Å

Solvent-accessible surface area (backbone atoms only — not comparable to full-atom values): 13883 Å² total; per-residue (Å²): 134,85,84,71,86,80,68,74,63,66,81,78,72,70,84,83,39,60,67,64,37,36,34,34,34,43,76,53,94,88,38,76,39,43,34,41,35,55,95,89,3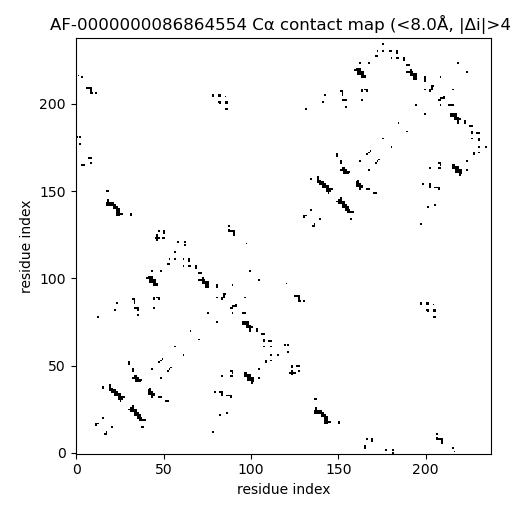8,58,29,29,44,45,50,38,44,41,64,73,74,36,63,87,51,57,68,69,58,52,54,50,49,40,58,74,67,65,58,71,68,42,72,56,50,72,52,55,45,38,32,36,28,30,70,46,35,33,44,81,81,58,88,74,50,47,27,30,40,61,68,52,50,50,52,50,50,54,62,52,51,74,68,53,78,76,130,131,88,76,84,56,73,70,76,59,66,81,79,70,71,83,81,39,62,68,61,38,38,34,35,34,44,75,54,95,89,37,73,40,40,34,40,36,55,95,88,37,59,28,29,44,45,53,37,45,40,63,73,74,36,63,87,49,58,64,69,59,51,53,50,49,38,59,74,67,66,57,70,70,44,74,55,50,73,52,55,45,39,32,35,28,30,70,51,36,34,46,82,82,61,88,72,51,43,26,30,40,60,70,51,51,51,52,51,50,55,63,52,52,74,67,53,79,76,131

Secondary structure (DSSP, 8-state):
-------------SSS-GGG-EEEEEEETTEEEEEEEETTEEEEEHHHHHHHTSTTS-HHHHHHHHHHTT---EEPPHHHHHHHHHTTSS-TT-S--EEEEHHHHHHHHHHHHTTS---/------S------STT-GGG-EEEEEEETTEEEEEEEETTEEEEEHHHHHHHTSTTS-HHHHHHHHHHTT---EEPPHHHHHHHHHTTSS-TT-S--EEEEHHHHHHHHHHHHTTS---